Protein AF-A0A7S2LEZ1-F1 (afdb_monomer_lite)

Structure (mmCIF, N/CA/C/O backbone):
data_AF-A0A7S2LEZ1-F1
#
_entry.id   AF-A0A7S2LEZ1-F1
#
loop_
_atom_site.group_PDB
_atom_site.id
_atom_site.type_symbol
_atom_site.label_atom_id
_atom_site.label_alt_id
_atom_site.label_comp_id
_atom_site.label_asym_id
_atom_site.label_entity_id
_atom_site.label_seq_id
_atom_site.pdbx_PDB_ins_code
_atom_site.Cartn_x
_atom_site.Cartn_y
_atom_site.Cartn_z
_atom_site.occupancy
_atom_site.B_iso_or_equiv
_atom_site.auth_seq_id
_atom_site.auth_comp_id
_atom_site.auth_asym_id
_atom_site.auth_atom_id
_atom_site.pdbx_PDB_model_num
ATOM 1 N N . MET A 1 1 ? 33.682 -4.479 25.277 1.00 32.66 1 MET A N 1
ATOM 2 C CA . MET A 1 1 ? 32.898 -4.168 26.489 1.00 32.66 1 MET A CA 1
ATOM 3 C C . MET A 1 1 ? 32.679 -2.667 26.536 1.00 32.66 1 MET A C 1
ATOM 5 O O . MET A 1 1 ? 33.519 -1.946 27.044 1.00 32.66 1 MET A O 1
ATOM 9 N N . MET A 1 2 ? 31.584 -2.205 25.938 1.00 18.80 2 MET A N 1
ATOM 10 C CA . MET A 1 2 ? 30.964 -0.922 26.245 1.00 18.80 2 MET A CA 1
ATOM 11 C C . MET A 1 2 ? 29.481 -1.100 25.925 1.00 18.80 2 MET A C 1
ATOM 13 O O . MET A 1 2 ? 29.110 -1.643 24.889 1.00 18.80 2 MET A O 1
ATOM 17 N N . MET A 1 3 ? 28.686 -0.825 26.941 1.00 19.42 3 MET A N 1
ATOM 18 C CA . MET A 1 3 ? 27.282 -1.150 27.110 1.00 19.42 3 MET A CA 1
ATOM 19 C C . MET A 1 3 ? 26.488 0.154 26.892 1.00 19.42 3 MET A C 1
ATOM 21 O O . MET A 1 3 ? 27.066 1.221 27.094 1.00 19.42 3 MET A O 1
ATOM 25 N N . ILE A 1 4 ? 25.165 0.042 26.664 1.00 20.77 4 ILE A N 1
ATOM 26 C CA . ILE A 1 4 ? 24.128 1.091 26.874 1.00 20.77 4 ILE A CA 1
ATOM 27 C C . ILE A 1 4 ? 23.936 1.980 25.605 1.00 20.77 4 ILE A C 1
ATOM 29 O O . ILE A 1 4 ? 24.906 2.523 25.103 1.00 20.77 4 ILE A O 1
ATOM 33 N N . ARG A 1 5 ? 22.754 2.171 24.981 1.00 19.92 5 ARG A N 1
ATOM 34 C CA . ARG A 1 5 ? 21.335 2.120 25.408 1.00 19.92 5 ARG A CA 1
ATOM 35 C C . ARG A 1 5 ? 20.423 1.521 24.331 1.00 19.92 5 ARG A C 1
ATOM 37 O O . ARG A 1 5 ? 20.534 1.856 23.162 1.00 19.92 5 ARG A O 1
ATOM 44 N N . SER A 1 6 ? 19.457 0.724 24.781 1.00 26.89 6 SER A N 1
ATOM 45 C CA . SER A 1 6 ? 18.195 0.471 24.080 1.00 26.89 6 SER A CA 1
ATOM 46 C C . SER A 1 6 ? 17.416 1.786 23.920 1.00 26.89 6 SER A C 1
ATOM 48 O O . SER A 1 6 ? 17.209 2.464 24.931 1.00 26.89 6 SER A O 1
ATOM 50 N N . PRO A 1 7 ? 16.904 2.124 22.725 1.00 24.03 7 PRO A N 1
ATOM 51 C CA . PRO A 1 7 ? 15.655 2.842 22.619 1.00 24.03 7 PRO A CA 1
ATOM 52 C C . PRO A 1 7 ? 14.550 1.791 22.667 1.00 24.03 7 PRO A C 1
ATOM 54 O O . PRO A 1 7 ? 14.263 1.072 21.714 1.00 24.03 7 PRO A O 1
ATOM 57 N N . SER A 1 8 ? 13.963 1.645 23.847 1.00 22.12 8 SER A N 1
ATOM 58 C CA . SER A 1 8 ? 12.649 1.039 23.965 1.00 22.12 8 SER A CA 1
ATOM 59 C C . SER A 1 8 ? 11.689 1.948 23.202 1.00 22.12 8 SER A C 1
ATOM 61 O O . SER A 1 8 ? 11.458 3.072 23.647 1.00 22.12 8 SER A O 1
ATOM 63 N N . ILE A 1 9 ? 11.129 1.497 22.079 1.00 23.98 9 ILE A N 1
ATOM 64 C CA . ILE A 1 9 ? 9.949 2.156 21.516 1.00 23.98 9 ILE A CA 1
ATOM 65 C C . ILE A 1 9 ? 8.809 1.861 22.491 1.00 23.98 9 ILE A C 1
ATOM 67 O O . ILE A 1 9 ? 8.187 0.802 22.478 1.00 23.98 9 ILE A O 1
ATOM 71 N N . ARG A 1 10 ? 8.613 2.783 23.433 1.00 20.88 10 ARG A N 1
ATOM 72 C CA . ARG A 1 10 ? 7.399 2.874 24.232 1.00 20.88 10 ARG A CA 1
ATOM 73 C C . ARG A 1 10 ? 6.418 3.741 23.456 1.00 20.88 10 ARG A C 1
ATOM 75 O O . ARG A 1 10 ? 6.633 4.945 23.353 1.00 20.88 10 ARG A O 1
ATOM 82 N N . LEU A 1 11 ? 5.298 3.169 23.026 1.00 24.70 11 LEU A N 1
ATOM 83 C CA . LEU A 1 11 ? 4.093 3.961 22.807 1.00 24.70 11 LEU A CA 1
ATOM 84 C C . LEU A 1 11 ? 3.544 4.342 24.199 1.00 24.70 11 LEU A C 1
ATOM 86 O O . LEU A 1 11 ? 2.786 3.592 24.811 1.00 24.70 11 LEU A O 1
ATOM 90 N N . VAL A 1 12 ? 3.999 5.466 24.764 1.00 20.12 12 VAL A N 1
ATOM 91 C CA . VAL A 1 12 ? 3.338 6.090 25.924 1.00 20.12 12 VAL A CA 1
ATOM 92 C C . VAL A 1 12 ? 2.392 7.156 25.393 1.00 20.12 12 VAL A C 1
ATOM 94 O O . VAL A 1 12 ? 2.825 8.255 25.068 1.00 20.12 12 VAL A O 1
ATOM 97 N N . LEU A 1 13 ? 1.097 6.857 25.350 1.00 23.17 13 LEU A N 1
ATOM 98 C CA . LEU A 1 13 ? 0.064 7.882 25.226 1.00 23.17 13 LEU A CA 1
ATOM 99 C C . LEU A 1 13 ? -0.543 8.099 26.612 1.00 23.17 13 LEU A C 1
ATOM 101 O O . LEU A 1 13 ? -1.389 7.336 27.081 1.00 23.17 13 LEU A O 1
ATOM 105 N N . SER A 1 14 ? -0.046 9.119 27.313 1.00 20.17 14 SER A N 1
ATOM 106 C CA . SER A 1 14 ? -0.654 9.588 28.553 1.00 20.17 14 SER A CA 1
ATOM 107 C C . SER A 1 14 ? -1.974 10.286 28.235 1.00 20.17 14 SER A C 1
ATOM 109 O O . SER A 1 14 ? -1.984 11.297 27.543 1.00 20.17 14 SER A O 1
ATOM 111 N N . SER A 1 15 ? -3.063 9.729 28.769 1.00 25.88 15 SER A N 1
ATOM 112 C CA . SER A 1 15 ? -4.308 10.398 29.167 1.00 25.88 15 SER A CA 1
ATOM 113 C C . SER A 1 15 ? -4.379 11.903 28.862 1.00 25.88 15 SER A C 1
ATOM 115 O O . SER A 1 15 ? -3.890 12.699 29.660 1.00 25.88 15 SER A O 1
ATOM 117 N N . LEU A 1 16 ? -5.090 12.276 27.797 1.00 20.77 16 LEU A N 1
ATOM 118 C CA . LEU A 1 16 ? -5.947 13.464 27.737 1.00 20.77 16 LEU A CA 1
ATOM 119 C C . LEU A 1 16 ? -6.963 13.281 26.598 1.00 20.77 16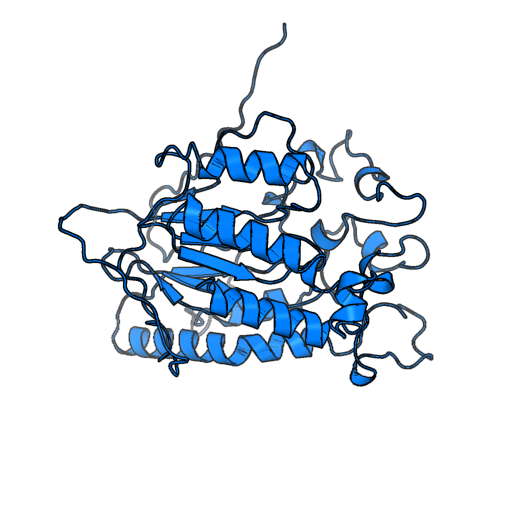 LEU A C 1
ATOM 121 O O . LEU A 1 16 ? -6.672 12.699 25.558 1.00 20.77 16 LEU A O 1
ATOM 125 N N . MET A 1 17 ? -8.204 13.670 26.873 1.00 24.09 17 MET A N 1
ATOM 126 C CA . MET A 1 17 ? -9.397 13.371 26.084 1.00 24.09 17 MET A CA 1
ATOM 127 C C . MET A 1 17 ? -9.400 14.109 24.735 1.00 24.09 17 MET A C 1
ATOM 129 O O . MET A 1 17 ? -9.837 15.250 24.691 1.00 24.09 17 MET A O 1
ATOM 133 N N . MET A 1 18 ? -8.991 13.454 23.646 1.00 21.12 18 MET A N 1
ATOM 134 C CA . MET A 1 18 ? -9.322 13.816 22.255 1.00 21.12 18 MET A CA 1
ATOM 135 C C . MET A 1 18 ? -9.329 12.548 21.371 1.00 21.12 18 MET A C 1
ATOM 137 O O . MET A 1 18 ? -8.693 11.557 21.745 1.00 21.12 18 MET A O 1
ATOM 141 N N . PRO A 1 19 ? -10.096 12.507 20.260 1.00 26.77 19 PRO A N 1
ATOM 142 C CA . PRO A 1 19 ? -10.106 11.361 19.350 1.00 26.77 19 PRO A CA 1
ATOM 143 C C . PRO A 1 19 ? -8.705 11.116 18.774 1.00 26.77 19 PRO A C 1
ATOM 145 O O . PRO A 1 19 ? -8.036 12.033 18.308 1.00 26.77 19 PRO A O 1
ATOM 148 N N . LEU A 1 20 ? -8.260 9.863 18.872 1.00 27.30 20 LEU A N 1
ATOM 149 C CA . LEU A 1 20 ? -6.917 9.423 18.521 1.00 27.30 20 LEU A CA 1
ATOM 150 C C . LEU A 1 20 ? -6.829 9.227 17.000 1.00 27.30 20 LEU A C 1
ATOM 152 O O . LEU A 1 20 ? -7.364 8.252 16.477 1.00 27.30 20 LEU A O 1
ATOM 156 N N . HIS A 1 21 ? -6.172 10.157 16.312 1.00 31.33 21 HIS A N 1
ATOM 157 C CA . HIS A 1 21 ? -5.652 9.947 14.964 1.00 31.33 21 HIS A CA 1
ATOM 158 C C . HIS A 1 21 ? -4.303 9.244 15.069 1.00 31.33 21 HIS A C 1
ATOM 160 O O . HIS A 1 21 ? -3.424 9.725 15.782 1.00 31.33 21 HIS A O 1
ATOM 166 N N . ILE A 1 22 ? -4.129 8.121 14.373 1.00 30.73 22 ILE A N 1
ATOM 167 C CA . ILE A 1 22 ? -2.816 7.496 14.219 1.00 30.73 22 ILE A CA 1
ATOM 168 C C . ILE A 1 22 ? -2.558 7.350 12.723 1.00 30.73 22 ILE A C 1
ATOM 170 O O . ILE A 1 22 ? -3.112 6.464 12.077 1.00 30.73 22 ILE A O 1
ATOM 174 N N . HIS A 1 23 ? -1.692 8.209 12.186 1.00 34.41 23 HIS A N 1
ATOM 175 C CA . HIS A 1 23 ? -1.057 7.945 10.903 1.00 34.41 23 HIS A CA 1
ATOM 176 C C . HIS A 1 23 ? 0.033 6.912 11.131 1.00 34.41 23 HIS A C 1
ATOM 178 O O . HIS A 1 23 ? 1.037 7.160 11.795 1.00 34.41 23 HIS A O 1
ATOM 184 N N . VAL A 1 24 ? -0.206 5.722 10.609 1.00 34.19 24 VAL A N 1
ATOM 185 C CA . VAL A 1 24 ? 0.717 4.611 10.719 1.00 34.19 24 VAL A CA 1
ATOM 186 C C . VAL A 1 24 ? 1.477 4.523 9.402 1.00 34.19 24 VAL A C 1
ATOM 188 O O . VAL A 1 24 ? 1.105 3.783 8.499 1.00 34.19 24 VAL A O 1
ATOM 191 N N . VAL A 1 25 ? 2.526 5.333 9.278 1.00 31.75 25 VAL A N 1
ATOM 192 C CA . VAL A 1 25 ? 3.501 5.186 8.193 1.00 31.75 25 VAL A CA 1
ATOM 193 C C . VAL A 1 25 ? 4.611 4.283 8.719 1.00 31.75 25 VAL A C 1
ATOM 195 O O . VAL A 1 25 ? 5.174 4.570 9.774 1.00 31.75 25 VAL A O 1
ATOM 198 N N . PHE A 1 26 ? 4.913 3.192 8.018 1.00 35.88 26 PHE A N 1
ATOM 199 C CA . PHE A 1 26 ? 6.001 2.279 8.368 1.00 35.88 26 PHE A CA 1
ATOM 200 C C . PHE A 1 26 ? 6.897 2.021 7.162 1.00 35.88 26 PHE A C 1
ATOM 202 O O . PHE A 1 26 ? 6.409 1.644 6.100 1.00 35.88 26 PHE A O 1
ATOM 209 N N . GLN A 1 27 ? 8.213 2.128 7.365 1.00 32.31 27 GLN A N 1
ATOM 210 C CA . GLN A 1 27 ? 9.199 1.478 6.508 1.00 32.31 27 GLN A CA 1
ATOM 211 C C . GLN A 1 27 ? 10.513 1.176 7.229 1.00 32.31 27 GLN A C 1
ATOM 213 O O . GLN A 1 27 ? 10.915 1.872 8.153 1.00 32.31 27 GLN A O 1
ATOM 218 N N . VAL A 1 28 ? 11.207 0.176 6.678 1.00 32.34 28 VAL A N 1
ATOM 219 C CA . VAL A 1 28 ? 12.639 -0.156 6.751 1.00 32.34 28 VAL A CA 1
ATOM 220 C C . VAL A 1 28 ? 13.022 -1.314 7.684 1.00 32.34 28 VAL A C 1
ATOM 222 O O . VAL A 1 28 ? 13.513 -1.129 8.794 1.00 32.34 28 VAL A O 1
ATOM 225 N N . MET A 1 29 ? 13.022 -2.517 7.098 1.00 27.16 29 MET A N 1
ATOM 226 C CA . MET A 1 29 ? 14.015 -3.577 7.344 1.00 27.16 29 MET A CA 1
ATOM 227 C C . MET A 1 29 ? 14.837 -3.837 6.069 1.00 27.16 29 MET A C 1
ATOM 229 O O . MET A 1 29 ? 15.036 -4.970 5.666 1.00 27.16 29 MET A O 1
ATOM 233 N N . SER A 1 30 ? 15.368 -2.801 5.405 1.00 30.39 30 SER A N 1
ATOM 234 C CA . SER A 1 30 ? 16.107 -3.022 4.141 1.00 30.39 30 SER A CA 1
ATOM 235 C C . SER A 1 30 ? 17.471 -3.713 4.292 1.00 30.39 30 SER A C 1
ATOM 237 O O . SER A 1 30 ? 18.201 -3.794 3.314 1.00 30.39 30 SER A O 1
ATOM 239 N N . GLN A 1 31 ? 17.846 -4.120 5.503 1.00 33.09 31 GLN A N 1
ATOM 240 C CA . GLN A 1 31 ? 18.866 -5.119 5.816 1.00 33.09 31 GLN A CA 1
ATOM 241 C C . GLN A 1 31 ? 18.513 -5.616 7.217 1.00 33.09 31 GLN A C 1
ATOM 243 O O . GLN A 1 31 ? 18.685 -4.873 8.190 1.00 33.09 31 GLN A O 1
ATOM 248 N N . ILE A 1 32 ? 17.984 -6.834 7.342 1.00 33.34 32 ILE A N 1
ATOM 249 C CA . ILE A 1 32 ? 17.801 -7.464 8.651 1.00 33.34 32 ILE A CA 1
ATOM 250 C C . ILE A 1 32 ? 19.198 -7.755 9.210 1.00 33.34 32 ILE A C 1
ATOM 252 O O . ILE A 1 32 ? 19.757 -8.836 9.057 1.00 33.34 32 ILE A O 1
ATOM 256 N N . ASN A 1 33 ? 19.786 -6.781 9.901 1.00 32.75 33 ASN A N 1
ATOM 257 C CA . ASN A 1 33 ? 20.869 -7.048 10.836 1.00 32.75 33 ASN A CA 1
ATOM 258 C C . ASN A 1 33 ? 20.250 -7.743 12.049 1.00 32.75 33 ASN A C 1
ATOM 260 O O . ASN A 1 33 ? 19.910 -7.052 13.000 1.00 32.75 33 ASN A O 1
ATOM 264 N N . ASN A 1 34 ? 20.040 -9.065 11.972 1.00 34.56 34 ASN A N 1
ATOM 265 C CA . ASN A 1 34 ? 19.889 -10.101 13.021 1.00 34.56 34 ASN A CA 1
ATOM 266 C C . ASN A 1 34 ? 19.379 -9.737 14.447 1.00 34.56 34 ASN A C 1
ATOM 268 O O . ASN A 1 34 ? 19.630 -10.474 15.397 1.00 34.56 34 ASN A O 1
ATOM 272 N N . THR A 1 35 ? 18.678 -8.620 14.651 1.00 34.44 35 THR A N 1
ATOM 273 C CA . THR A 1 35 ? 18.438 -8.037 15.987 1.00 34.44 35 THR A CA 1
ATOM 274 C C . THR A 1 35 ? 17.009 -7.549 16.215 1.00 34.44 35 THR A C 1
ATOM 276 O O . THR A 1 35 ? 16.648 -7.278 17.359 1.00 34.44 35 THR A O 1
ATOM 279 N N . ALA A 1 36 ? 16.157 -7.500 15.186 1.00 43.62 36 ALA A N 1
ATOM 280 C CA . ALA A 1 36 ? 14.744 -7.176 15.361 1.00 43.62 36 ALA A CA 1
ATOM 281 C C . ALA A 1 36 ? 13.946 -8.412 15.796 1.00 43.62 36 ALA A C 1
ATOM 283 O O . ALA A 1 36 ? 13.750 -9.365 15.038 1.00 43.62 36 ALA A O 1
ATOM 284 N N . SER A 1 37 ? 13.510 -8.418 17.055 1.00 43.91 37 SER A N 1
ATOM 285 C CA . SER A 1 37 ? 12.866 -9.577 17.675 1.00 43.91 37 SER A CA 1
ATOM 286 C C . SER A 1 37 ? 11.344 -9.646 17.475 1.00 43.91 37 SER A C 1
ATOM 288 O O . SER A 1 37 ? 10.801 -10.737 17.643 1.00 43.91 37 SER A O 1
ATOM 290 N N . ALA A 1 38 ? 10.665 -8.563 17.067 1.00 45.75 38 ALA A N 1
ATOM 291 C CA . ALA A 1 38 ? 9.196 -8.459 17.038 1.00 45.75 38 ALA A CA 1
ATOM 292 C C . ALA A 1 38 ? 8.657 -7.568 15.898 1.00 45.75 38 ALA A C 1
ATOM 294 O O . ALA A 1 38 ? 9.367 -6.675 15.434 1.00 45.75 38 ALA A O 1
ATOM 295 N N . PHE A 1 39 ? 7.393 -7.775 15.501 1.00 36.84 39 PHE A N 1
ATOM 296 C CA . PHE A 1 39 ? 6.639 -6.827 14.668 1.00 36.84 39 PHE A CA 1
ATOM 297 C C . PHE A 1 39 ? 6.196 -5.608 15.507 1.00 36.84 39 PHE A C 1
ATOM 299 O O . PHE A 1 39 ? 5.871 -5.779 16.687 1.00 36.84 39 PHE A O 1
ATOM 306 N N . PRO A 1 40 ? 6.148 -4.382 14.949 1.00 39.84 40 PRO A N 1
ATOM 307 C CA . PRO A 1 40 ? 5.537 -3.239 15.630 1.00 39.84 40 PRO A CA 1
ATOM 308 C C . PRO A 1 40 ? 4.022 -3.459 15.814 1.00 39.84 40 PRO A C 1
ATOM 310 O O . PRO A 1 40 ? 3.352 -3.986 14.926 1.00 39.84 40 PRO A O 1
ATOM 313 N N . VAL A 1 41 ? 3.484 -3.074 16.981 1.00 36.22 41 VAL A N 1
ATOM 314 C CA . VAL A 1 41 ? 2.101 -3.385 17.405 1.00 36.22 41 VAL A CA 1
ATOM 315 C C . VAL A 1 41 ? 1.339 -2.120 17.795 1.00 36.22 41 VAL A C 1
ATOM 317 O O . VAL A 1 41 ? 1.804 -1.352 18.640 1.00 36.22 41 VAL A O 1
ATOM 320 N N . VAL A 1 42 ? 0.127 -1.944 17.261 1.00 41.47 42 VAL A N 1
ATOM 321 C CA . VAL A 1 42 ? -0.869 -0.980 17.755 1.00 41.47 42 VAL A CA 1
ATOM 322 C C . VAL A 1 42 ? -1.905 -1.731 18.601 1.00 41.47 42 VAL A C 1
ATOM 324 O O . VAL A 1 42 ? -2.571 -2.656 18.130 1.00 41.47 42 VAL A O 1
ATOM 327 N N . HIS A 1 43 ? -2.036 -1.359 19.878 1.00 35.28 43 HIS A N 1
ATOM 328 C CA . HIS A 1 43 ? -2.925 -2.037 20.829 1.00 35.28 43 HIS A CA 1
ATOM 329 C C . HIS A 1 43 ? -4.344 -1.444 20.836 1.00 35.28 43 HIS A C 1
ATOM 331 O O . HIS A 1 43 ? -4.518 -0.270 21.165 1.00 35.28 43 HIS A O 1
ATOM 337 N N . ILE A 1 44 ? -5.367 -2.278 20.606 1.00 35.25 44 ILE A N 1
ATOM 338 C CA . ILE A 1 44 ? -6.777 -1.966 20.901 1.00 35.25 44 ILE A CA 1
ATOM 339 C C . ILE A 1 44 ? -7.174 -2.746 22.167 1.00 35.25 44 ILE A C 1
ATOM 341 O O . ILE A 1 44 ? -6.923 -3.941 22.295 1.00 35.25 44 ILE A O 1
ATOM 345 N N . ALA A 1 45 ? -7.730 -2.067 23.174 1.00 31.50 45 ALA A N 1
ATOM 346 C CA . ALA A 1 45 ? -7.996 -2.676 24.482 1.00 31.50 45 ALA A CA 1
ATOM 347 C C . ALA A 1 45 ? -9.205 -3.644 24.465 1.00 31.50 45 ALA A C 1
ATOM 349 O O . ALA A 1 45 ? -10.277 -3.271 23.984 1.00 31.50 45 ALA A O 1
ATOM 350 N N . ARG A 1 46 ? -9.065 -4.835 25.081 1.00 33.97 46 ARG A N 1
ATOM 351 C CA . ARG A 1 46 ? -10.088 -5.908 25.150 1.00 33.97 46 ARG A CA 1
ATOM 352 C C . ARG A 1 46 ? -10.392 -6.441 26.566 1.00 33.97 46 ARG A C 1
ATOM 354 O O . ARG A 1 46 ? -9.566 -6.356 27.473 1.00 33.97 46 ARG A O 1
ATOM 361 N N . LYS A 1 47 ? -11.581 -7.051 26.721 1.00 26.34 47 LYS A N 1
ATOM 362 C CA . LYS A 1 47 ? -11.980 -8.045 27.751 1.00 26.34 47 LYS A CA 1
ATOM 363 C C . LYS A 1 47 ? -12.752 -9.180 27.047 1.00 26.34 47 LYS A C 1
ATOM 365 O O . LYS A 1 47 ? -13.502 -8.892 26.124 1.00 26.34 47 LYS A O 1
ATOM 370 N N . SER A 1 48 ? -12.544 -10.439 27.457 1.00 27.25 48 SER A N 1
ATOM 371 C CA . SER A 1 48 ? -12.844 -11.646 26.656 1.00 27.25 48 SER A CA 1
ATOM 372 C C . SER A 1 48 ? -14.211 -12.314 26.893 1.00 27.25 48 SER A C 1
ATOM 374 O O . SER A 1 48 ? -14.737 -12.259 28.004 1.00 27.25 48 SER A O 1
ATOM 376 N N . LEU A 1 49 ? -14.705 -13.029 25.864 1.00 25.59 49 LEU A N 1
ATOM 377 C CA . LEU A 1 49 ? -15.679 -14.140 25.897 1.00 25.59 49 LEU A CA 1
ATOM 378 C C . LEU A 1 49 ? -15.386 -15.137 24.737 1.00 25.59 49 LEU A C 1
ATOM 380 O O . LEU A 1 49 ? -14.686 -14.793 23.792 1.00 25.59 49 LEU A O 1
ATOM 384 N N . SER A 1 50 ? -15.866 -16.388 24.833 1.00 25.47 50 SER A N 1
ATOM 385 C CA . SER A 1 50 ? -15.425 -17.580 24.063 1.00 25.47 50 SER A CA 1
ATOM 386 C C . SER A 1 50 ? -16.568 -18.295 23.311 1.00 25.47 50 SER A C 1
ATOM 388 O O . SER A 1 50 ? -17.611 -18.500 23.926 1.00 25.47 50 SER A O 1
ATOM 390 N N . MET A 1 51 ? -16.351 -18.760 22.057 1.00 25.78 51 MET A N 1
ATOM 391 C CA . MET A 1 51 ? -16.437 -20.186 21.619 1.00 25.78 51 MET A CA 1
ATOM 392 C C . MET A 1 51 ? -16.491 -20.450 20.080 1.00 25.78 51 MET A C 1
ATOM 394 O O . MET A 1 51 ? -17.361 -19.950 19.387 1.00 25.78 51 MET A O 1
ATOM 398 N N . ARG A 1 52 ? -15.642 -21.414 19.655 1.00 27.52 52 ARG A N 1
ATOM 399 C CA . ARG A 1 52 ? -15.792 -22.615 18.766 1.00 27.52 52 ARG A CA 1
ATOM 400 C C . ARG A 1 52 ? -16.091 -22.576 17.234 1.00 27.52 52 ARG A C 1
ATOM 402 O O . ARG A 1 52 ? -17.049 -22.003 16.746 1.00 27.52 52 ARG A O 1
ATOM 409 N N . ARG A 1 53 ? -15.259 -23.401 16.556 1.00 32.00 53 ARG A N 1
ATOM 410 C CA . ARG A 1 53 ? -15.049 -23.794 15.133 1.00 32.00 53 ARG A CA 1
ATOM 411 C C . ARG A 1 53 ? -16.227 -24.417 14.361 1.00 32.00 53 ARG A C 1
ATOM 413 O O . ARG A 1 53 ? -16.982 -25.182 14.953 1.00 32.00 53 ARG A O 1
ATOM 420 N N . LEU A 1 54 ? -16.154 -24.347 13.017 1.00 26.95 54 LEU A N 1
ATOM 421 C CA . LEU A 1 54 ? -16.518 -25.437 12.079 1.00 26.95 54 LEU A CA 1
ATOM 422 C C . LEU A 1 54 ? -15.782 -25.348 10.712 1.00 26.95 54 LEU A C 1
ATOM 424 O O . LEU A 1 54 ? -15.087 -24.379 10.442 1.00 26.95 54 LEU A O 1
ATOM 428 N N . ARG A 1 55 ? -15.833 -26.452 9.944 1.00 31.22 55 ARG A N 1
ATOM 429 C CA . ARG A 1 55 ? -14.860 -26.968 8.945 1.00 31.22 55 ARG A CA 1
ATOM 430 C C . ARG A 1 55 ? -15.152 -26.620 7.465 1.00 31.22 55 ARG A C 1
ATOM 432 O O . ARG A 1 55 ? -16.293 -26.367 7.106 1.00 31.22 55 ARG A O 1
ATOM 439 N N . ARG A 1 56 ? -14.097 -26.735 6.633 1.00 32.56 56 ARG A N 1
ATOM 440 C CA . ARG A 1 56 ? -13.984 -26.514 5.167 1.00 32.56 56 ARG A CA 1
ATOM 441 C C . ARG A 1 56 ? -14.562 -27.636 4.269 1.00 32.56 56 ARG A C 1
ATOM 443 O O . ARG A 1 56 ? -14.515 -28.804 4.651 1.00 32.56 56 ARG A O 1
ATOM 450 N N . GLY A 1 57 ? -14.941 -27.268 3.034 1.00 31.30 57 GLY A N 1
ATOM 451 C CA . GLY A 1 57 ? -15.139 -28.115 1.837 1.00 31.30 57 GLY A CA 1
ATOM 452 C C . GLY A 1 57 ? -15.239 -27.250 0.556 1.00 31.30 57 GLY A C 1
ATOM 453 O O . GLY A 1 57 ? -15.804 -26.168 0.626 1.00 31.30 57 GLY A O 1
ATOM 454 N N . ALA A 1 58 ? -14.628 -27.685 -0.557 1.00 32.72 58 ALA A N 1
ATOM 455 C CA . ALA A 1 58 ? -14.205 -26.883 -1.726 1.00 32.72 58 ALA A CA 1
ATOM 456 C C . ALA A 1 58 ? -15.302 -26.431 -2.728 1.00 32.72 58 ALA A C 1
ATOM 458 O O . ALA A 1 58 ? -16.381 -27.016 -2.797 1.00 32.72 58 ALA A O 1
ATOM 459 N N . LEU A 1 59 ? -14.967 -25.387 -3.505 1.00 31.11 59 LEU A N 1
ATOM 460 C CA . LEU A 1 59 ? -15.839 -24.470 -4.260 1.00 31.11 59 LEU A CA 1
ATOM 461 C C . LEU A 1 59 ? -15.942 -24.779 -5.776 1.00 31.11 59 LEU A C 1
ATOM 463 O O . LEU A 1 59 ? -14.929 -25.117 -6.388 1.00 31.11 59 LEU A O 1
ATOM 467 N N . PRO A 1 60 ? -17.107 -24.564 -6.422 1.00 29.08 60 PRO A N 1
ATOM 468 C CA . PRO A 1 60 ? -17.177 -24.127 -7.819 1.00 29.08 60 PRO A CA 1
ATOM 469 C C . PRO A 1 60 ? -16.919 -22.609 -7.901 1.00 29.08 60 PRO A C 1
ATOM 471 O O . PRO A 1 60 ? -16.942 -21.934 -6.879 1.00 29.08 60 PRO A O 1
ATOM 474 N N . ILE A 1 61 ? -16.681 -22.045 -9.088 1.00 45.28 61 ILE A N 1
ATOM 475 C CA . ILE A 1 61 ? -16.535 -20.587 -9.255 1.00 45.28 61 ILE A CA 1
ATOM 476 C C . ILE A 1 61 ? -17.849 -19.921 -8.817 1.00 45.28 61 ILE A C 1
ATOM 478 O O . ILE A 1 61 ? -18.872 -20.011 -9.497 1.00 45.28 61 ILE A O 1
ATOM 482 N N . VAL A 1 62 ? -17.822 -19.328 -7.624 1.00 33.84 62 VAL A N 1
ATOM 483 C CA . VAL A 1 62 ? -18.927 -18.615 -6.986 1.00 33.84 62 VAL A CA 1
ATOM 484 C C . VAL A 1 62 ? -18.661 -17.132 -7.187 1.00 33.84 62 VAL A C 1
ATOM 486 O O . VAL A 1 62 ? -17.559 -16.661 -6.927 1.00 33.84 62 VAL A O 1
ATOM 489 N N . TYR A 1 63 ? -19.676 -16.392 -7.625 1.00 32.59 63 TYR A N 1
ATOM 490 C CA . TYR A 1 63 ? -19.723 -14.947 -7.434 1.00 32.59 63 TYR A CA 1
ATOM 491 C C . TYR A 1 63 ? -19.612 -14.679 -5.926 1.00 32.59 63 TYR A C 1
ATOM 493 O O . TYR A 1 63 ? -20.575 -14.893 -5.185 1.00 32.59 63 TYR A O 1
ATOM 501 N N . VAL A 1 64 ? -18.409 -14.342 -5.456 1.00 38.28 64 VAL A N 1
ATOM 502 C CA . VAL A 1 64 ? -18.142 -14.096 -4.039 1.00 38.28 64 VAL A CA 1
ATOM 503 C C . VAL A 1 64 ? -18.839 -12.786 -3.698 1.00 38.28 64 VAL A C 1
ATOM 505 O O . VAL A 1 64 ? -18.450 -11.727 -4.182 1.00 38.28 64 VAL A O 1
ATOM 508 N N . ALA A 1 65 ? -19.926 -12.866 -2.926 1.00 33.88 65 ALA A N 1
ATOM 509 C CA . ALA A 1 65 ? -20.528 -11.681 -2.326 1.00 33.88 65 ALA A CA 1
ATOM 510 C C . ALA A 1 65 ? -19.418 -10.896 -1.609 1.00 33.88 65 ALA A C 1
ATOM 512 O O . ALA A 1 65 ? -18.576 -11.551 -0.986 1.00 33.88 65 ALA A O 1
ATOM 513 N N . PRO A 1 66 ? -19.389 -9.553 -1.696 1.00 47.53 66 PRO A N 1
ATOM 514 C CA . PRO A 1 66 ? -18.335 -8.772 -1.069 1.00 47.53 66 PRO A CA 1
ATOM 515 C C . PRO A 1 66 ? -18.206 -9.210 0.386 1.00 47.53 66 PRO A C 1
ATOM 517 O O . PRO A 1 66 ? -19.194 -9.276 1.126 1.00 47.53 66 PRO A O 1
ATOM 520 N N . GLU A 1 67 ? -16.990 -9.614 0.744 1.00 60.84 67 GLU A N 1
ATOM 521 C CA . GLU A 1 67 ? -16.644 -9.988 2.104 1.00 60.84 67 GLU A CA 1
ATOM 522 C C . GLU A 1 67 ? -17.091 -8.855 3.036 1.00 60.84 67 GLU A C 1
ATOM 524 O O . GLU A 1 67 ? -17.024 -7.683 2.658 1.00 60.84 67 GLU A O 1
ATOM 529 N N . SER A 1 68 ? -17.617 -9.195 4.217 1.00 75.81 68 SER A N 1
ATOM 530 C CA . SER A 1 68 ? -18.160 -8.206 5.156 1.00 75.81 68 SER A CA 1
ATOM 531 C C . SER A 1 68 ? -17.219 -7.005 5.289 1.00 75.81 68 SER A C 1
ATOM 533 O O . SER A 1 68 ? -16.035 -7.167 5.582 1.00 75.81 68 SER A O 1
ATOM 535 N N . MET A 1 69 ? -17.759 -5.795 5.114 1.00 87.31 69 MET A N 1
ATOM 536 C CA . MET A 1 69 ? -17.015 -4.547 5.321 1.00 87.31 69 MET A CA 1
ATOM 537 C C . MET A 1 69 ? -16.515 -4.420 6.771 1.00 87.31 69 MET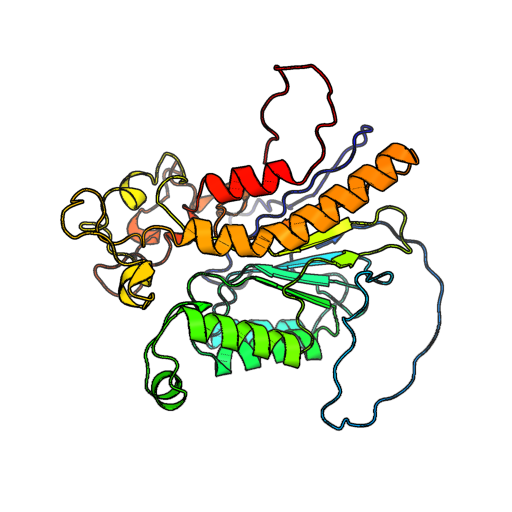 A C 1
ATOM 539 O O . MET A 1 69 ? -15.553 -3.702 7.043 1.00 87.31 69 MET A O 1
ATOM 543 N N . GLU A 1 70 ? -17.145 -5.139 7.703 1.00 93.88 70 GLU A N 1
ATOM 544 C CA . GLU A 1 70 ? -16.754 -5.201 9.106 1.00 93.88 70 GLU A CA 1
ATOM 545 C C . GLU A 1 70 ? -15.971 -6.474 9.443 1.00 93.88 70 GLU A C 1
ATOM 547 O O . GLU A 1 70 ? -16.381 -7.584 9.092 1.00 93.88 70 GLU A O 1
ATOM 552 N N . LEU A 1 71 ? -14.904 -6.303 10.226 1.00 94.50 71 LEU A N 1
ATOM 553 C CA . LEU A 1 71 ? -14.089 -7.362 10.822 1.00 94.50 71 LEU A CA 1
ATOM 554 C C . LEU A 1 71 ? -14.158 -7.246 12.358 1.00 94.50 71 LEU A C 1
ATOM 556 O O . LEU A 1 71 ? -13.234 -6.720 12.996 1.00 94.50 71 LEU A O 1
ATOM 560 N N . PRO A 1 72 ? -15.259 -7.704 12.987 1.00 91.88 72 PRO A N 1
ATOM 561 C CA . PRO A 1 72 ? -15.550 -7.455 14.405 1.00 91.88 72 PRO A CA 1
ATOM 562 C C . PRO A 1 72 ? -14.504 -8.041 15.357 1.00 91.88 72 PRO A C 1
ATOM 564 O O . PRO A 1 72 ? -14.229 -7.486 16.424 1.00 91.88 72 PRO A O 1
ATOM 567 N N . ASN A 1 73 ? -13.883 -9.149 14.949 1.00 90.75 73 ASN A N 1
ATOM 568 C CA . ASN A 1 73 ? -13.020 -9.950 15.806 1.00 90.75 73 ASN A CA 1
ATOM 569 C C . ASN A 1 73 ? -11.579 -9.440 15.916 1.00 90.75 73 ASN A C 1
ATOM 571 O O . ASN A 1 73 ? -10.863 -9.951 16.776 1.00 90.75 73 ASN A O 1
ATOM 575 N N . VAL A 1 74 ? -11.173 -8.440 15.128 1.00 92.94 74 VAL A N 1
ATOM 576 C CA . VAL A 1 74 ? -9.801 -7.905 15.144 1.00 92.94 74 VAL A CA 1
ATOM 577 C C . VAL A 1 74 ? -9.497 -7.199 16.476 1.00 92.94 74 VAL A C 1
ATOM 579 O O . VAL A 1 74 ? -10.239 -6.310 16.896 1.00 92.94 74 VAL A O 1
ATOM 582 N N . GLU A 1 75 ? -8.412 -7.585 17.155 1.00 90.81 75 GLU A N 1
ATOM 583 C CA . GLU A 1 75 ? -7.962 -7.046 18.452 1.00 90.81 75 GLU A CA 1
ATOM 584 C C . GLU A 1 75 ? -6.734 -6.151 18.340 1.00 90.81 75 GLU A C 1
ATOM 586 O O . GLU A 1 75 ? -6.591 -5.189 19.090 1.00 90.81 75 GLU A O 1
ATOM 591 N N . ARG A 1 76 ? -5.789 -6.510 17.474 1.00 90.88 76 ARG A N 1
ATOM 592 C CA . ARG A 1 76 ? -4.526 -5.792 17.321 1.00 90.88 76 ARG A CA 1
ATOM 593 C C . ARG A 1 76 ? -4.241 -5.609 15.851 1.00 90.88 76 ARG A C 1
ATOM 595 O O . ARG A 1 76 ? -4.608 -6.440 15.022 1.00 90.88 76 ARG A O 1
ATOM 602 N N . ILE A 1 77 ? -3.568 -4.509 15.560 1.00 91.56 77 ILE A N 1
ATOM 603 C CA . ILE A 1 77 ? -3.149 -4.175 14.210 1.00 91.56 77 ILE A CA 1
ATOM 604 C C . ILE A 1 77 ? -1.630 -4.114 14.241 1.00 91.56 77 ILE A C 1
ATOM 606 O O . ILE A 1 77 ? -1.031 -3.355 15.007 1.00 91.56 77 ILE A O 1
ATOM 610 N N . PHE A 1 78 ? -1.023 -4.973 13.443 1.00 92.25 78 PHE A N 1
ATOM 611 C CA . PHE A 1 78 ? 0.402 -5.025 13.185 1.00 92.25 78 PHE A CA 1
ATOM 612 C C . PHE A 1 78 ? 0.665 -4.446 11.809 1.00 92.25 78 PHE A C 1
ATOM 614 O O . PHE A 1 78 ? -0.242 -4.361 10.979 1.00 92.25 78 PHE A O 1
ATOM 621 N N . ALA A 1 79 ? 1.916 -4.100 11.544 1.00 89.81 79 ALA A N 1
ATOM 622 C CA . ALA A 1 79 ? 2.295 -3.705 10.207 1.00 89.81 79 ALA A CA 1
ATOM 623 C C . ALA A 1 79 ? 3.750 -4.025 9.885 1.00 89.81 79 ALA A C 1
ATOM 625 O O . ALA A 1 79 ? 4.602 -4.136 10.770 1.00 89.81 79 ALA A O 1
ATOM 626 N N . VAL A 1 80 ? 4.011 -4.138 8.592 1.00 88.50 80 VAL A N 1
ATOM 627 C CA . VAL A 1 80 ? 5.318 -4.340 7.982 1.00 88.50 80 VAL A CA 1
ATOM 628 C C . VAL A 1 80 ? 5.297 -3.752 6.568 1.00 88.50 80 VAL A C 1
ATOM 630 O O . VAL A 1 80 ? 4.237 -3.480 6.015 1.00 88.50 80 VAL A O 1
ATOM 633 N N . SER A 1 81 ? 6.463 -3.539 5.983 1.00 87.44 81 SER A N 1
ATOM 634 C CA . SER A 1 81 ? 6.672 -3.163 4.581 1.00 87.44 81 SER A CA 1
ATOM 635 C C . SER A 1 81 ? 8.080 -3.577 4.184 1.00 87.44 81 SER A C 1
ATOM 637 O O . SER A 1 81 ? 8.854 -4.000 5.054 1.00 87.44 81 SER A O 1
ATOM 639 N N . ASP A 1 82 ? 8.421 -3.451 2.902 1.00 86.25 82 ASP A N 1
ATOM 640 C CA . ASP A 1 82 ? 9.766 -3.754 2.402 1.00 86.25 82 ASP A CA 1
ATOM 641 C C . ASP A 1 82 ? 10.191 -5.176 2.757 1.00 86.25 82 ASP A C 1
ATOM 643 O O . ASP A 1 82 ? 11.303 -5.406 3.245 1.00 86.25 82 ASP A O 1
ATOM 647 N N . LEU A 1 83 ? 9.286 -6.134 2.558 1.00 88.81 83 LEU A N 1
ATOM 648 C CA . LEU A 1 83 ? 9.615 -7.530 2.805 1.00 88.81 83 LEU A CA 1
ATOM 649 C C . LEU A 1 83 ? 10.721 -7.992 1.850 1.00 88.81 83 LEU A C 1
ATOM 651 O O . LEU A 1 83 ? 11.559 -8.784 2.278 1.00 88.81 83 LEU A O 1
ATOM 655 N N . HIS A 1 84 ? 10.759 -7.472 0.612 1.00 90.56 84 HIS A N 1
ATOM 656 C CA . HIS A 1 84 ? 11.796 -7.757 -0.394 1.00 90.56 84 HIS A CA 1
ATOM 657 C C . HIS A 1 84 ? 12.186 -9.238 -0.408 1.00 90.56 84 HIS A C 1
ATOM 659 O O . HIS A 1 84 ? 13.351 -9.602 -0.237 1.00 90.56 84 HIS A O 1
ATOM 665 N N . THR A 1 85 ? 11.185 -10.106 -0.534 1.00 92.31 85 THR A N 1
ATOM 666 C CA . THR A 1 85 ? 11.335 -11.562 -0.419 1.00 92.31 85 THR A CA 1
ATOM 667 C C . THR A 1 85 ? 12.001 -12.211 -1.625 1.00 92.31 85 THR A C 1
ATOM 669 O O . THR A 1 85 ? 12.281 -13.402 -1.590 1.00 92.31 85 THR A O 1
ATOM 672 N N . ASP A 1 86 ? 12.319 -11.418 -2.650 1.00 87.31 86 ASP A N 1
ATOM 673 C CA . ASP A 1 86 ? 13.288 -11.784 -3.688 1.00 87.31 86 ASP A CA 1
ATOM 674 C C . ASP A 1 86 ? 14.657 -12.141 -3.081 1.00 87.31 86 ASP A C 1
ATOM 676 O O . ASP A 1 86 ? 15.402 -12.965 -3.617 1.00 87.31 86 ASP A O 1
ATOM 680 N N . ASP A 1 87 ? 14.998 -11.543 -1.933 1.00 88.25 87 ASP A N 1
ATOM 681 C CA . ASP A 1 87 ? 16.132 -11.983 -1.134 1.00 88.25 87 ASP A CA 1
ATOM 682 C C . ASP A 1 87 ? 15.751 -13.227 -0.316 1.00 88.25 87 ASP A C 1
ATOM 684 O O . ASP A 1 87 ? 14.932 -13.187 0.607 1.00 88.25 87 ASP A O 1
ATOM 688 N N . SER A 1 88 ? 16.409 -14.346 -0.624 1.00 89.81 88 SER A N 1
ATOM 689 C CA . SER A 1 88 ? 16.195 -15.627 0.060 1.00 89.81 88 SER A CA 1
ATOM 690 C C . SER A 1 88 ? 16.349 -15.568 1.589 1.00 89.81 88 SER A C 1
ATOM 692 O O . SER A 1 88 ? 15.704 -16.344 2.296 1.00 89.81 88 SER A O 1
ATOM 694 N N . MET A 1 89 ? 17.176 -14.663 2.129 1.00 88.88 89 MET A N 1
ATOM 695 C CA . MET A 1 89 ? 17.312 -14.480 3.576 1.00 88.88 89 MET A CA 1
ATOM 696 C C . MET A 1 89 ? 16.073 -13.811 4.170 1.00 88.88 89 MET A C 1
ATOM 698 O O . MET A 1 89 ? 15.641 -14.208 5.253 1.00 88.88 89 MET A O 1
ATOM 702 N N . ASN A 1 90 ? 15.482 -12.841 3.466 1.00 87.50 90 ASN A N 1
ATOM 703 C CA . ASN A 1 90 ? 14.245 -12.188 3.890 1.00 87.50 90 ASN A CA 1
ATOM 704 C C . ASN A 1 90 ? 13.064 -13.160 3.849 1.00 87.50 90 ASN A C 1
ATOM 706 O O . ASN A 1 90 ? 12.296 -13.228 4.809 1.00 87.50 90 ASN A O 1
ATOM 710 N N . PHE A 1 91 ? 12.948 -13.960 2.783 1.00 91.12 91 PHE A N 1
ATOM 711 C CA . PHE A 1 91 ? 11.892 -14.970 2.690 1.00 91.12 91 PHE A CA 1
ATOM 712 C C . PHE A 1 91 ? 12.012 -16.011 3.806 1.00 91.12 91 PHE A C 1
ATOM 714 O O . PHE A 1 91 ? 11.051 -16.261 4.531 1.00 91.12 91 PHE A O 1
ATOM 721 N N . LYS A 1 92 ? 13.221 -16.536 4.039 1.00 91.00 92 LYS A N 1
ATOM 722 C CA . LYS A 1 92 ? 13.468 -17.480 5.134 1.00 91.00 92 LYS A CA 1
ATOM 723 C C . LYS A 1 92 ? 13.153 -16.874 6.504 1.00 91.00 92 LYS A C 1
ATOM 725 O O . LYS A 1 92 ? 12.549 -17.534 7.346 1.00 91.00 92 LYS A O 1
ATOM 730 N N . TRP A 1 93 ? 13.546 -15.620 6.738 1.00 89.50 93 TRP A N 1
ATOM 731 C CA . TRP A 1 93 ? 13.197 -14.905 7.966 1.00 89.50 93 TRP A CA 1
ATOM 732 C C . TRP A 1 93 ? 11.678 -14.824 8.151 1.00 89.50 93 TRP A C 1
ATOM 734 O O . TRP A 1 93 ? 11.180 -15.062 9.253 1.00 89.50 93 TRP A O 1
ATOM 744 N N . LEU A 1 94 ? 10.938 -14.533 7.078 1.00 90.38 94 LEU A N 1
ATOM 745 C CA . LEU A 1 94 ? 9.485 -14.452 7.115 1.00 90.38 94 LEU A CA 1
ATOM 746 C C . LEU A 1 94 ? 8.853 -15.805 7.460 1.00 90.38 94 LEU A C 1
ATOM 748 O O . LEU A 1 94 ? 7.996 -15.869 8.344 1.00 90.38 94 LEU A O 1
ATOM 752 N N . GLU A 1 95 ? 9.304 -16.884 6.817 1.00 92.12 95 GLU A N 1
ATOM 753 C CA . GLU A 1 95 ? 8.851 -18.246 7.113 1.00 92.12 95 GLU A CA 1
ATOM 754 C C . GLU A 1 95 ? 9.103 -18.612 8.579 1.00 92.12 95 GLU A C 1
ATOM 756 O O . GLU A 1 95 ? 8.191 -19.063 9.272 1.00 92.12 95 GLU A O 1
ATOM 761 N N . GLU A 1 96 ? 10.314 -18.364 9.087 1.00 89.12 96 GLU A N 1
ATOM 762 C CA . GLU A 1 96 ? 10.676 -18.652 10.477 1.00 89.12 96 GLU A CA 1
ATOM 763 C C . GLU A 1 96 ? 9.794 -17.880 11.469 1.00 89.12 96 GLU A C 1
ATOM 765 O O . GLU A 1 96 ? 9.382 -18.444 12.491 1.00 89.12 96 GLU A O 1
ATOM 770 N N . LYS A 1 97 ? 9.476 -16.612 11.169 1.00 85.62 97 LYS A N 1
ATOM 771 C CA . LYS A 1 97 ? 8.587 -15.776 11.988 1.00 85.62 97 LYS A CA 1
ATOM 772 C C . LYS A 1 97 ? 7.145 -16.260 11.964 1.00 85.62 97 LYS A C 1
ATOM 774 O O . LYS A 1 97 ? 6.513 -16.277 13.017 1.00 85.62 97 LYS A O 1
ATOM 779 N N . CYS A 1 98 ? 6.642 -16.679 10.808 1.00 87.38 98 CYS A N 1
ATOM 780 C CA . CYS A 1 98 ? 5.274 -17.174 10.681 1.00 87.38 98 CYS A CA 1
ATOM 781 C C . CYS A 1 98 ? 5.107 -18.572 11.301 1.00 87.38 98 CYS A C 1
ATOM 783 O O . CYS A 1 98 ? 4.075 -18.857 11.901 1.00 87.38 98 CYS A O 1
ATOM 785 N N . GLN A 1 99 ? 6.127 -19.434 11.224 1.00 83.44 99 GLN A N 1
ATOM 786 C CA . GLN A 1 99 ? 6.095 -20.788 11.794 1.00 83.44 99 GLN A CA 1
ATOM 787 C C . GLN A 1 99 ? 6.267 -20.807 13.320 1.00 83.44 99 GLN A C 1
ATOM 789 O O . GLN A 1 99 ? 5.640 -21.619 13.999 1.00 83.44 99 GLN A O 1
ATOM 794 N N . ASN A 1 100 ? 7.106 -19.923 13.869 1.00 72.25 100 ASN A N 1
ATOM 795 C CA . ASN A 1 100 ? 7.417 -19.866 15.304 1.00 72.25 100 ASN A CA 1
ATOM 796 C C . ASN A 1 100 ? 6.759 -18.666 16.000 1.00 72.25 100 ASN A C 1
ATOM 798 O O . ASN A 1 100 ? 7.308 -18.137 16.970 1.00 72.25 100 ASN A O 1
ATOM 802 N N . ALA A 1 101 ? 5.615 -18.209 15.487 1.00 66.00 101 ALA A N 1
ATOM 803 C CA . ALA A 1 101 ? 4.945 -17.003 15.949 1.00 66.00 101 ALA A CA 1
ATOM 804 C C . ALA A 1 101 ? 4.546 -17.113 17.432 1.00 66.00 101 ALA A C 1
ATOM 806 O O . ALA A 1 101 ? 3.536 -17.724 17.792 1.00 66.00 101 ALA A O 1
ATOM 807 N N . ASP A 1 102 ? 5.320 -16.476 18.314 1.00 71.94 102 ASP A N 1
ATOM 808 C CA . ASP A 1 102 ? 4.828 -16.131 19.641 1.00 71.94 102 ASP A CA 1
ATOM 809 C C . ASP A 1 102 ? 3.782 -15.027 19.473 1.00 71.94 102 ASP A C 1
ATOM 811 O O . ASP A 1 102 ? 4.089 -13.890 19.110 1.00 71.94 102 ASP A O 1
ATOM 815 N N . THR A 1 103 ? 2.527 -15.369 19.759 1.00 70.06 103 THR A N 1
ATOM 816 C CA . THR A 1 103 ? 1.381 -14.453 19.671 1.00 70.06 103 THR A CA 1
ATOM 817 C C . THR A 1 103 ? 1.542 -13.181 20.511 1.00 70.06 103 THR A C 1
ATOM 819 O O . THR A 1 103 ? 0.795 -12.227 20.303 1.00 70.06 103 THR A O 1
ATOM 822 N N . SER A 1 104 ? 2.501 -13.113 21.443 1.00 71.62 104 SER A N 1
ATOM 823 C CA . SER A 1 104 ? 2.827 -11.881 22.170 1.00 71.62 104 SER A CA 1
ATOM 824 C C . SER A 1 104 ? 3.487 -10.810 21.285 1.00 71.62 104 SER A C 1
ATOM 826 O O . SER A 1 104 ? 3.262 -9.620 21.508 1.00 71.62 104 SER A O 1
ATOM 828 N N . CYS A 1 105 ? 4.248 -11.219 20.265 1.00 71.12 105 CYS A N 1
ATOM 829 C CA . CYS A 1 105 ? 5.073 -10.345 19.423 1.00 71.12 105 CYS A CA 1
ATOM 830 C C . CYS A 1 105 ? 4.849 -10.527 17.910 1.00 71.12 105 CYS A C 1
ATOM 832 O O . CYS A 1 105 ? 5.465 -9.817 17.110 1.00 71.12 105 CYS A O 1
ATOM 834 N N . CYS A 1 106 ? 3.969 -11.454 17.530 1.00 81.44 106 CYS A N 1
ATOM 835 C CA . CYS A 1 106 ? 3.552 -11.730 16.159 1.00 81.44 106 CYS A CA 1
ATOM 836 C C . CYS A 1 106 ? 2.015 -11.709 16.038 1.00 81.44 106 CYS A C 1
ATOM 838 O O . CYS A 1 106 ? 1.324 -12.006 17.025 1.00 81.44 106 CYS A O 1
ATOM 840 N N . PRO A 1 107 ? 1.474 -11.386 14.846 1.00 87.12 107 PRO A N 1
ATOM 841 C CA . PRO A 1 107 ? 0.043 -11.490 14.577 1.00 87.12 107 PRO A CA 1
ATOM 842 C C . PRO A 1 107 ? -0.463 -12.926 14.739 1.00 87.12 107 PRO A C 1
ATOM 844 O O . PRO A 1 107 ? 0.261 -13.887 14.483 1.00 87.12 107 PRO A O 1
ATOM 847 N N . GLY A 1 108 ? -1.722 -13.063 15.141 1.00 89.00 108 GLY A N 1
ATOM 848 C CA . GLY A 1 108 ? -2.442 -14.328 15.199 1.00 89.00 108 GLY A CA 1
ATOM 849 C C . GLY A 1 108 ? -3.880 -14.211 14.679 1.00 89.00 108 GLY A C 1
ATOM 850 O O . GLY A 1 108 ? -4.254 -13.192 14.099 1.00 89.00 108 GLY A O 1
ATOM 851 N N . PRO A 1 109 ? -4.732 -15.224 14.928 1.00 90.75 109 PRO A N 1
ATOM 852 C CA . PRO A 1 109 ? -6.038 -15.338 14.271 1.00 90.75 109 PRO A CA 1
ATOM 853 C C . PRO A 1 109 ? -7.054 -14.220 14.512 1.00 90.75 109 PRO A C 1
ATOM 855 O O . PRO A 1 109 ? -8.008 -14.093 13.754 1.00 90.75 109 PRO A O 1
ATOM 858 N N . ASN A 1 110 ? -6.881 -13.432 15.574 1.00 90.88 110 ASN A N 1
ATOM 859 C CA . ASN A 1 110 ? -7.758 -12.303 15.879 1.00 90.88 110 ASN A CA 1
ATOM 860 C C . ASN A 1 110 ? -7.080 -10.961 15.575 1.00 90.88 110 ASN A C 1
ATOM 862 O O . ASN A 1 110 ? -7.490 -9.942 16.112 1.00 90.88 110 ASN A O 1
ATOM 866 N N . ASP A 1 111 ? -6.015 -10.931 14.783 1.00 92.69 111 ASP A N 1
ATOM 867 C CA . ASP A 1 111 ? -5.291 -9.701 14.475 1.00 92.69 111 ASP A CA 1
ATOM 868 C C . ASP A 1 111 ? -5.410 -9.342 12.994 1.00 92.69 111 ASP A C 1
ATOM 870 O O . ASP A 1 111 ? -5.860 -10.139 12.170 1.00 92.69 111 ASP A O 1
ATOM 874 N N . ALA A 1 112 ? -4.980 -8.128 12.666 1.00 94.94 112 ALA A N 1
ATOM 875 C CA . ALA A 1 112 ? -4.737 -7.689 11.303 1.00 94.94 112 ALA A CA 1
ATOM 876 C C . ALA A 1 112 ? -3.248 -7.370 11.118 1.00 94.94 112 ALA A C 1
ATOM 878 O O . ALA A 1 112 ? -2.620 -6.795 12.009 1.00 94.94 112 ALA A O 1
ATOM 879 N N . LEU A 1 113 ? -2.694 -7.715 9.959 1.00 96.06 113 LEU A N 1
ATOM 880 C CA . LEU A 1 113 ? -1.359 -7.334 9.515 1.00 96.06 113 LEU A CA 1
ATOM 881 C C . LEU A 1 113 ? -1.475 -6.434 8.287 1.00 96.06 113 LEU A C 1
ATOM 883 O O . LEU A 1 113 ? -1.984 -6.857 7.258 1.00 96.06 113 LEU A O 1
ATOM 887 N N . ILE A 1 114 ? -0.970 -5.212 8.384 1.00 97.00 114 ILE A N 1
ATOM 888 C CA . ILE A 1 114 ? -0.788 -4.310 7.249 1.00 97.00 114 ILE A CA 1
ATOM 889 C C . ILE A 1 114 ? 0.560 -4.610 6.587 1.00 97.00 114 ILE A C 1
ATOM 891 O O . ILE A 1 114 ? 1.585 -4.657 7.262 1.00 97.00 114 ILE A O 1
ATOM 895 N N . VAL A 1 115 ? 0.570 -4.781 5.271 1.00 96.12 115 VAL A N 1
ATOM 896 C CA . VAL A 1 115 ? 1.768 -4.918 4.441 1.00 96.12 115 VAL A CA 1
ATOM 897 C C . VAL A 1 115 ? 1.811 -3.725 3.485 1.00 96.12 115 VAL A C 1
ATOM 899 O O . VAL A 1 115 ? 1.061 -3.669 2.512 1.00 96.12 115 VAL A O 1
ATOM 902 N N . ALA A 1 116 ? 2.645 -2.731 3.793 1.00 93.06 116 ALA A N 1
ATOM 903 C CA . ALA A 1 116 ? 2.689 -1.456 3.077 1.00 93.06 116 ALA A CA 1
ATOM 904 C C . ALA A 1 116 ? 3.692 -1.460 1.903 1.00 93.06 116 ALA A C 1
ATOM 906 O O . ALA A 1 116 ? 4.652 -0.688 1.887 1.00 93.06 116 ALA A O 1
ATOM 907 N N . GLY A 1 117 ? 3.450 -2.338 0.927 1.00 91.81 117 GLY A N 1
ATOM 908 C CA . GLY A 1 117 ? 4.196 -2.420 -0.333 1.00 91.81 117 GLY A CA 1
ATOM 909 C C . GLY A 1 117 ? 5.574 -3.071 -0.245 1.00 91.81 117 GLY A C 1
ATOM 910 O O . GLY A 1 117 ? 6.060 -3.415 0.840 1.00 91.81 117 GLY A O 1
ATOM 911 N N . ASP A 1 118 ? 6.188 -3.224 -1.419 1.00 92.31 118 ASP A N 1
ATOM 912 C CA . ASP A 1 118 ? 7.548 -3.722 -1.622 1.00 92.31 118 ASP A CA 1
ATOM 913 C C . ASP A 1 118 ? 7.774 -5.141 -1.070 1.00 92.31 118 ASP A C 1
ATOM 915 O O . ASP A 1 118 ? 8.651 -5.417 -0.241 1.00 92.31 118 ASP A O 1
ATOM 919 N N . ILE A 1 119 ? 6.957 -6.079 -1.548 1.00 95.06 119 ILE A N 1
ATOM 920 C CA . ILE A 1 119 ? 7.177 -7.513 -1.361 1.00 95.06 119 ILE A CA 1
ATOM 921 C C . ILE A 1 119 ? 8.219 -8.008 -2.358 1.00 95.06 119 ILE A C 1
ATOM 923 O O . ILE A 1 119 ? 9.211 -8.621 -1.960 1.00 95.06 119 ILE A O 1
ATOM 927 N N . SER A 1 120 ? 7.965 -7.796 -3.646 1.00 93.50 120 SER A N 1
ATOM 928 C CA . SER A 1 120 ? 8.775 -8.330 -4.738 1.00 93.50 120 SER A CA 1
ATOM 929 C C . SER A 1 120 ? 8.333 -7.719 -6.070 1.00 93.50 120 SER A C 1
ATOM 931 O O . SER A 1 120 ? 7.235 -7.183 -6.202 1.00 93.50 120 SER A O 1
ATOM 933 N N . HIS A 1 121 ? 9.202 -7.807 -7.072 1.00 91.50 121 HIS A N 1
ATOM 934 C CA . HIS A 1 121 ? 8.836 -7.528 -8.459 1.00 91.50 121 HIS A CA 1
ATOM 935 C C . HIS A 1 121 ? 8.343 -8.763 -9.229 1.00 91.50 121 HIS A C 1
ATOM 937 O O . HIS A 1 121 ? 7.799 -8.615 -10.320 1.00 91.50 121 HIS A O 1
ATOM 943 N N . ASP A 1 12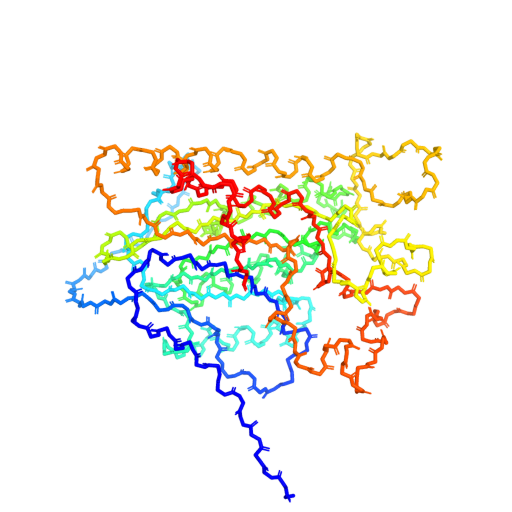2 ? 8.526 -9.964 -8.699 1.00 91.75 122 ASP A N 1
ATOM 944 C CA . ASP A 1 122 ? 8.142 -11.227 -9.315 1.00 91.75 122 ASP A CA 1
ATOM 945 C C . ASP A 1 122 ? 6.777 -11.701 -8.789 1.00 91.75 122 ASP A C 1
ATOM 947 O O . ASP A 1 122 ? 6.531 -11.724 -7.583 1.00 91.75 122 ASP A O 1
ATOM 951 N N . LEU A 1 123 ? 5.864 -12.056 -9.699 1.00 92.69 123 LEU A N 1
ATOM 952 C CA . LEU A 1 123 ? 4.481 -12.385 -9.339 1.00 92.69 123 LEU A CA 1
ATOM 953 C C . LEU A 1 123 ? 4.386 -13.669 -8.501 1.00 92.69 123 LEU A C 1
ATOM 955 O O . LEU A 1 123 ? 3.636 -13.701 -7.523 1.00 92.69 123 LEU A O 1
ATOM 959 N N . ASP A 1 124 ? 5.178 -14.690 -8.836 1.00 93.38 124 ASP A N 1
ATOM 960 C CA . ASP A 1 124 ? 5.193 -15.961 -8.108 1.00 93.38 124 ASP A CA 1
ATOM 961 C C . ASP A 1 124 ? 5.746 -15.758 -6.691 1.00 93.38 124 ASP A C 1
ATOM 963 O O . ASP A 1 124 ? 5.234 -16.319 -5.716 1.00 93.38 124 ASP A O 1
ATOM 967 N N . GLN A 1 125 ? 6.760 -14.902 -6.546 1.00 95.38 125 GLN A N 1
ATOM 968 C CA . GLN A 1 125 ? 7.317 -14.550 -5.245 1.00 95.38 125 GLN A CA 1
ATOM 969 C C . GLN A 1 125 ? 6.341 -13.725 -4.390 1.00 95.38 125 GLN A C 1
ATOM 971 O O . GLN A 1 125 ? 6.268 -13.946 -3.175 1.00 95.38 125 GLN A O 1
ATOM 976 N N . ILE A 1 126 ? 5.562 -12.815 -4.990 1.00 96.88 126 ILE A N 1
ATOM 977 C CA . ILE A 1 126 ? 4.467 -12.114 -4.297 1.00 96.88 126 ILE A CA 1
ATOM 978 C C . ILE A 1 126 ? 3.435 -13.129 -3.790 1.00 96.88 126 ILE A C 1
ATOM 980 O O . ILE A 1 126 ? 3.070 -13.091 -2.611 1.00 96.88 126 ILE A O 1
ATOM 984 N N . GLU A 1 127 ? 3.000 -14.067 -4.639 1.00 97.38 127 GLU A N 1
ATOM 985 C CA . GLU A 1 127 ? 2.053 -15.118 -4.254 1.00 97.38 127 GLU A CA 1
ATOM 986 C C . GLU A 1 127 ? 2.587 -15.954 -3.088 1.00 97.38 127 GLU A C 1
ATOM 988 O O . GLU A 1 127 ? 1.894 -16.125 -2.079 1.00 97.38 127 GLU A O 1
ATOM 993 N N . ALA A 1 128 ? 3.822 -16.449 -3.197 1.00 97.31 128 ALA A N 1
ATOM 994 C CA . ALA A 1 128 ? 4.451 -17.259 -2.162 1.00 97.31 128 ALA A CA 1
ATOM 995 C C . ALA A 1 128 ? 4.494 -16.518 -0.818 1.00 97.31 128 ALA A C 1
ATOM 997 O O . ALA A 1 128 ? 4.124 -17.076 0.219 1.00 97.31 128 ALA A O 1
ATOM 998 N N . THR A 1 129 ? 4.875 -15.241 -0.831 1.00 97.75 129 THR A N 1
ATOM 999 C CA . THR A 1 129 ? 4.951 -14.409 0.374 1.00 97.75 129 THR A CA 1
ATOM 1000 C C . THR A 1 129 ? 3.581 -14.169 1.002 1.00 97.75 129 THR A C 1
ATOM 1002 O O . THR A 1 129 ? 3.411 -14.374 2.208 1.00 97.75 129 THR A O 1
ATOM 1005 N N . LEU A 1 130 ? 2.577 -13.791 0.208 1.00 97.75 130 LEU A N 1
ATOM 1006 C CA . LEU A 1 130 ? 1.220 -13.564 0.708 1.00 97.75 130 LEU A CA 1
ATOM 1007 C C . LEU A 1 130 ? 0.586 -14.853 1.252 1.00 97.75 130 LEU A C 1
ATOM 1009 O O . LEU A 1 130 ? -0.097 -14.813 2.280 1.00 97.75 130 LEU A O 1
ATOM 1013 N N . ARG A 1 131 ? 0.860 -16.011 0.632 1.00 96.38 131 ARG A N 1
ATOM 1014 C CA . ARG A 1 131 ? 0.443 -17.324 1.153 1.00 96.38 131 ARG A CA 1
ATOM 1015 C C . ARG A 1 131 ? 1.073 -17.627 2.505 1.00 96.38 131 ARG A C 1
ATOM 1017 O O . ARG A 1 131 ? 0.346 -17.988 3.427 1.00 96.38 131 ARG A O 1
ATOM 1024 N N . VAL A 1 132 ? 2.387 -17.435 2.656 1.00 95.12 132 VAL A N 1
ATOM 1025 C CA . VAL A 1 132 ? 3.084 -17.646 3.938 1.00 95.12 132 VAL A CA 1
ATOM 1026 C C . VAL A 1 132 ? 2.467 -16.786 5.043 1.00 95.12 132 VAL A C 1
ATOM 1028 O O . VAL A 1 132 ? 2.212 -17.290 6.138 1.00 95.12 132 VAL A O 1
ATOM 1031 N N . LEU A 1 133 ? 2.154 -15.520 4.752 1.00 94.69 133 LEU A N 1
ATOM 1032 C CA . LEU A 1 133 ? 1.494 -14.623 5.700 1.00 94.69 133 LEU A CA 1
ATOM 1033 C C . LEU A 1 133 ? 0.089 -15.111 6.082 1.00 94.69 133 LEU A C 1
ATOM 1035 O O . LEU A 1 133 ? -0.197 -15.289 7.268 1.00 94.69 133 LEU A O 1
ATOM 1039 N N . LYS A 1 134 ? -0.783 -15.359 5.095 1.00 93.31 134 LYS A N 1
ATOM 1040 C CA . LYS A 1 134 ? -2.174 -15.785 5.334 1.00 93.31 134 LYS A CA 1
ATOM 1041 C C . LYS A 1 134 ? -2.250 -17.135 6.044 1.00 93.31 134 LYS A C 1
ATOM 1043 O O . LYS A 1 134 ? -3.030 -17.292 6.982 1.00 93.31 134 LYS A O 1
ATOM 1048 N N . GLU A 1 135 ? -1.463 -18.114 5.609 1.00 91.94 135 GLU A N 1
ATOM 1049 C CA . GLU A 1 135 ? -1.519 -19.482 6.130 1.00 91.94 135 GLU A CA 1
ATOM 1050 C C . GLU A 1 135 ? -0.763 -19.638 7.451 1.00 91.94 135 GLU A C 1
ATOM 1052 O O . GLU A 1 135 ? -1.238 -20.338 8.348 1.00 91.94 135 GLU A O 1
ATOM 1057 N N . GLY A 1 136 ? 0.386 -18.973 7.594 1.00 89.69 136 GLY A N 1
ATOM 1058 C CA . GLY A 1 136 ? 1.221 -19.062 8.787 1.00 89.69 136 GLY A CA 1
ATOM 1059 C C . GLY A 1 136 ? 0.645 -18.292 9.974 1.00 89.69 136 GLY A C 1
ATOM 1060 O O . GLY A 1 136 ? 0.504 -18.851 11.062 1.00 89.69 136 GLY A O 1
ATOM 1061 N N . LEU A 1 137 ? 0.253 -17.031 9.764 1.00 89.88 137 LEU A N 1
ATOM 1062 C CA . LEU A 1 137 ? -0.245 -16.165 10.842 1.00 89.88 137 LEU A CA 1
ATOM 1063 C C . LEU A 1 137 ? -1.739 -16.365 11.120 1.00 89.88 137 LEU A C 1
ATOM 1065 O O . LEU A 1 137 ? -2.202 -16.087 12.228 1.00 89.88 137 LEU A O 1
ATOM 1069 N N . GLN A 1 138 ? -2.493 -16.862 10.130 1.00 90.75 138 GLN A N 1
ATOM 1070 C CA . GLN A 1 138 ? -3.950 -17.039 10.193 1.00 90.75 138 GLN A CA 1
ATOM 1071 C C . GLN A 1 138 ? -4.710 -15.742 10.528 1.00 90.75 138 GLN A C 1
ATOM 1073 O O . GLN A 1 138 ? -5.839 -15.813 11.003 1.00 90.75 138 GLN A O 1
ATOM 1078 N N . CYS A 1 139 ? -4.103 -14.577 10.289 1.00 92.19 139 CYS A N 1
ATOM 1079 C CA . CYS A 1 139 ? -4.676 -13.261 10.554 1.00 92.19 139 CYS A CA 1
ATOM 1080 C C . CYS A 1 139 ? -5.341 -12.655 9.307 1.00 92.19 139 CYS A C 1
ATOM 1082 O O . CYS A 1 139 ? -5.221 -13.164 8.183 1.00 92.19 139 CYS A O 1
ATOM 1084 N N . GLU A 1 140 ? -6.010 -11.521 9.500 1.00 96.38 140 GLU A N 1
ATOM 1085 C CA . GLU A 1 140 ? -6.369 -10.650 8.383 1.00 96.38 140 GLU A CA 1
ATOM 1086 C C . GLU A 1 140 ? -5.107 -9.983 7.843 1.00 96.38 140 GLU A C 1
ATOM 1088 O O . GLU A 1 140 ? -4.235 -9.585 8.615 1.00 96.38 140 GLU A O 1
ATOM 1093 N N . VAL A 1 141 ? -4.976 -9.882 6.522 1.00 97.50 141 VAL A N 1
ATOM 1094 C CA . VAL A 1 141 ? -3.804 -9.271 5.881 1.00 97.50 141 VAL A CA 1
ATOM 1095 C C . VAL A 1 141 ? -4.307 -8.186 4.954 1.00 97.50 141 VAL A C 1
ATOM 1097 O O . VAL A 1 141 ? -5.078 -8.474 4.045 1.00 97.50 141 VAL A O 1
ATOM 1100 N N . PHE A 1 142 ? -3.873 -6.959 5.205 1.00 98.25 142 PHE A N 1
ATOM 1101 C CA . PHE A 1 142 ? -4.117 -5.800 4.364 1.00 98.25 142 PHE A CA 1
ATOM 1102 C C . PHE A 1 142 ? -2.874 -5.525 3.533 1.00 98.25 142 PHE A C 1
ATOM 1104 O O . PHE A 1 142 ? -1.769 -5.574 4.067 1.00 98.25 142 PHE A O 1
ATOM 1111 N N . PHE A 1 143 ? -3.041 -5.209 2.257 1.00 98.19 143 PHE A N 1
ATOM 1112 C CA . PHE A 1 143 ? -1.928 -4.952 1.353 1.00 98.19 143 PHE A CA 1
ATOM 1113 C C . PHE A 1 143 ? -2.188 -3.719 0.493 1.00 98.19 143 PHE A C 1
ATOM 1115 O O . PHE A 1 143 ? -3.314 -3.472 0.066 1.00 98.19 143 PHE A O 1
ATOM 1122 N N . VAL A 1 144 ? -1.127 -2.958 0.235 1.00 96.25 144 VAL A N 1
ATOM 1123 C CA . VAL A 1 144 ? -1.086 -1.938 -0.813 1.00 96.25 144 VAL A CA 1
ATOM 1124 C C . VAL A 1 144 ? 0.174 -2.161 -1.629 1.00 96.25 144 VAL A C 1
ATOM 1126 O O . VAL A 1 144 ? 1.216 -2.498 -1.072 1.00 96.25 144 VAL A O 1
ATOM 1129 N N . ILE A 1 145 ? 0.067 -1.969 -2.935 1.00 95.75 145 ILE A N 1
ATOM 1130 C CA . ILE A 1 145 ? 1.195 -2.041 -3.860 1.00 95.75 145 ILE A CA 1
ATOM 1131 C C . ILE A 1 145 ? 2.235 -0.950 -3.550 1.00 95.75 145 ILE A C 1
ATOM 1133 O O . ILE A 1 145 ? 1.885 0.188 -3.226 1.00 95.75 145 ILE A O 1
ATOM 1137 N N . GLY A 1 146 ? 3.511 -1.316 -3.633 1.00 93.00 146 GLY A N 1
ATOM 1138 C CA . GLY A 1 146 ? 4.659 -0.416 -3.670 1.00 93.00 146 GLY A CA 1
ATOM 1139 C C . GLY A 1 146 ? 5.186 -0.234 -5.093 1.00 93.00 146 GLY A C 1
ATOM 1140 O O . GLY A 1 146 ? 4.507 -0.554 -6.074 1.00 93.00 146 GLY A O 1
ATOM 1141 N N . ASN A 1 147 ? 6.398 0.308 -5.225 1.00 91.69 147 ASN A N 1
ATOM 1142 C CA . ASN A 1 147 ? 7.002 0.527 -6.540 1.00 91.69 147 ASN A CA 1
ATOM 1143 C C . ASN A 1 147 ? 7.538 -0.769 -7.157 1.00 91.69 147 ASN A C 1
ATOM 1145 O O . ASN A 1 147 ? 7.449 -0.930 -8.375 1.00 91.69 147 ASN A O 1
ATOM 1149 N N . HIS A 1 148 ? 8.028 -1.714 -6.347 1.00 91.81 148 HIS A N 1
ATOM 1150 C CA . HIS A 1 148 ? 8.526 -2.998 -6.851 1.00 91.81 148 HIS A CA 1
ATOM 1151 C C . HIS A 1 148 ? 7.437 -3.811 -7.555 1.00 91.81 148 HIS A C 1
ATOM 1153 O O . HIS A 1 148 ? 7.688 -4.420 -8.599 1.00 91.81 148 HIS A O 1
ATOM 1159 N N . GLU A 1 149 ? 6.206 -3.767 -7.045 1.00 95.06 149 GLU A N 1
ATOM 1160 C CA . GLU A 1 149 ? 5.070 -4.438 -7.671 1.00 95.06 149 GLU A CA 1
ATOM 1161 C C . GLU A 1 149 ? 4.806 -3.934 -9.101 1.00 95.06 149 GLU A C 1
ATOM 1163 O O . GLU A 1 149 ? 4.366 -4.716 -9.943 1.00 95.06 149 GLU A O 1
ATOM 1168 N N . ALA A 1 150 ? 5.160 -2.685 -9.424 1.00 94.56 150 ALA A N 1
ATOM 1169 C CA . ALA A 1 150 ? 5.001 -2.106 -10.759 1.00 94.56 150 ALA A CA 1
ATOM 1170 C C . ALA A 1 150 ? 6.144 -2.448 -11.736 1.00 94.56 150 ALA A C 1
ATOM 1172 O O . ALA A 1 150 ? 5.999 -2.235 -12.941 1.00 94.56 150 ALA A O 1
ATOM 1173 N N . TRP A 1 151 ? 7.277 -2.979 -11.268 1.00 93.38 151 TRP A N 1
ATOM 1174 C CA . TRP A 1 151 ? 8.417 -3.288 -12.137 1.00 93.38 151 TRP A CA 1
ATOM 1175 C C . TRP A 1 151 ? 8.114 -4.459 -13.067 1.00 93.38 151 TRP A C 1
ATOM 1177 O O . TRP A 1 151 ? 7.806 -5.552 -12.603 1.00 93.38 151 TRP A O 1
ATOM 1187 N N . VAL A 1 152 ? 8.273 -4.275 -14.370 1.00 91.94 152 VAL A N 1
ATOM 1188 C CA . VAL A 1 152 ? 8.118 -5.340 -15.367 1.00 91.94 152 VAL A CA 1
ATOM 1189 C C . VAL A 1 152 ? 9.476 -5.863 -15.846 1.00 91.94 152 VAL A C 1
ATOM 1191 O O . VAL A 1 152 ? 10.539 -5.293 -15.572 1.00 91.94 152 VAL A O 1
ATOM 1194 N N . GLY A 1 153 ? 9.436 -6.972 -16.584 1.00 85.75 153 GLY A N 1
ATOM 1195 C CA . GLY A 1 153 ? 10.580 -7.522 -17.309 1.00 85.75 153 GLY A CA 1
ATOM 1196 C C . GLY A 1 153 ? 11.140 -8.817 -16.723 1.00 85.75 153 GLY A C 1
ATOM 1197 O O . GLY A 1 153 ? 11.164 -9.027 -15.518 1.00 85.75 153 GLY A O 1
ATOM 1198 N N . GLY A 1 154 ? 11.631 -9.685 -17.604 1.00 81.62 154 GLY A N 1
ATOM 1199 C CA . GLY A 1 154 ? 11.981 -11.070 -17.287 1.00 81.62 154 GLY A CA 1
ATOM 1200 C C . GLY A 1 154 ? 11.136 -12.041 -18.110 1.00 81.62 154 GLY A C 1
ATOM 1201 O O . GLY A 1 154 ? 10.070 -11.679 -18.611 1.00 81.62 154 GLY A O 1
ATOM 1202 N N . GLU A 1 155 ? 11.634 -13.263 -18.286 1.00 79.00 155 GLU A N 1
ATOM 1203 C CA . GLU A 1 155 ? 11.004 -14.274 -19.148 1.00 79.00 155 GLU A CA 1
ATOM 1204 C C . GLU A 1 155 ? 9.616 -14.670 -18.625 1.00 79.00 155 GLU A C 1
ATOM 1206 O O . GLU A 1 155 ? 8.649 -14.583 -19.374 1.00 79.00 155 GLU A O 1
ATOM 1211 N N . ALA A 1 156 ? 9.486 -14.939 -17.320 1.00 78.50 156 ALA A N 1
ATOM 1212 C CA . ALA A 1 156 ? 8.222 -15.337 -16.692 1.00 78.50 156 ALA A CA 1
ATOM 1213 C C . ALA A 1 156 ? 7.086 -14.315 -16.901 1.00 78.5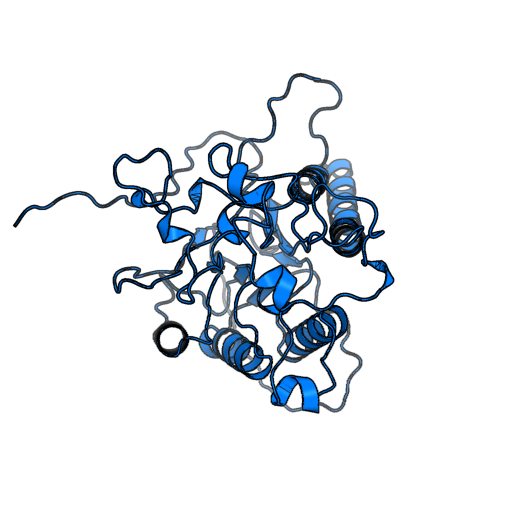0 156 ALA A C 1
ATOM 1215 O O . ALA A 1 156 ? 6.004 -14.664 -17.366 1.00 78.50 156 ALA A O 1
ATOM 1216 N N . MET A 1 157 ? 7.333 -13.025 -16.640 1.00 82.38 157 MET A N 1
ATOM 1217 C CA . MET A 1 157 ? 6.331 -11.977 -16.889 1.00 82.38 157 MET A CA 1
ATOM 1218 C C . MET A 1 157 ? 6.005 -11.821 -18.380 1.00 82.38 157 MET A C 1
ATOM 1220 O O . MET A 1 157 ? 4.853 -11.579 -18.733 1.00 82.38 157 MET A O 1
ATOM 1224 N N . THR A 1 158 ? 6.996 -11.995 -19.260 1.00 83.31 158 THR A N 1
ATOM 1225 C CA . THR A 1 158 ? 6.790 -11.921 -20.716 1.00 83.31 158 THR A CA 1
ATOM 1226 C C . THR A 1 158 ? 5.903 -13.065 -21.209 1.00 83.31 158 THR A C 1
ATOM 1228 O O . THR A 1 158 ? 5.005 -12.836 -22.016 1.00 83.31 158 THR A O 1
ATOM 1231 N N . GLU A 1 159 ? 6.105 -14.282 -20.701 1.00 84.25 159 GLU A N 1
ATOM 1232 C CA . GLU A 1 159 ? 5.271 -15.450 -21.015 1.00 84.25 159 GLU A CA 1
ATOM 1233 C C . GLU A 1 159 ? 3.819 -15.273 -20.551 1.00 84.25 159 GLU A C 1
ATOM 1235 O O . GLU A 1 159 ? 2.895 -15.728 -21.228 1.00 84.25 159 GLU A O 1
ATOM 1240 N N . LEU A 1 160 ? 3.611 -14.557 -19.443 1.00 81.81 160 LEU A N 1
ATOM 1241 C CA . LEU A 1 160 ? 2.289 -14.174 -18.939 1.00 81.81 160 LEU A CA 1
ATOM 1242 C C . LEU A 1 160 ? 1.667 -12.978 -19.686 1.00 81.81 160 LEU A C 1
ATOM 1244 O O . LEU A 1 160 ? 0.530 -12.609 -19.400 1.00 81.81 160 LEU A O 1
ATOM 1248 N N . GLY A 1 161 ? 2.384 -12.362 -20.633 1.00 85.00 161 GLY A N 1
ATOM 1249 C CA . GLY A 1 161 ? 1.932 -11.160 -21.344 1.00 85.00 161 GLY A CA 1
ATOM 1250 C C . GLY A 1 161 ? 1.911 -9.892 -20.480 1.00 85.00 161 GLY A C 1
ATOM 1251 O O . GLY A 1 161 ? 1.285 -8.907 -20.858 1.00 85.00 161 GLY A O 1
ATOM 1252 N N . LEU A 1 162 ? 2.588 -9.901 -19.329 1.00 86.38 162 LEU A N 1
ATOM 1253 C CA . LEU A 1 162 ? 2.666 -8.786 -18.383 1.00 86.38 162 LEU A CA 1
ATOM 1254 C C . LEU A 1 162 ? 3.870 -7.891 -18.706 1.00 86.38 162 LEU A C 1
ATOM 1256 O O . LEU A 1 162 ? 4.837 -7.805 -17.947 1.00 86.38 162 LEU A O 1
ATOM 1260 N N . THR A 1 163 ? 3.826 -7.249 -19.874 1.00 86.75 163 THR A N 1
ATOM 1261 C CA . THR A 1 163 ? 4.862 -6.307 -20.335 1.00 86.75 163 THR A CA 1
ATOM 1262 C C . THR A 1 163 ? 4.621 -4.868 -19.890 1.00 86.75 163 THR A C 1
ATOM 1264 O O . THR A 1 163 ? 5.529 -4.049 -19.990 1.00 86.75 163 THR A O 1
ATOM 1267 N N . ASP A 1 164 ? 3.430 -4.578 -19.368 1.00 91.50 164 ASP A N 1
ATOM 1268 C CA . ASP A 1 164 ? 3.002 -3.256 -18.923 1.00 91.50 164 ASP A CA 1
ATOM 1269 C C . ASP A 1 164 ? 2.695 -3.262 -17.423 1.00 91.50 164 ASP A C 1
ATOM 1271 O O . ASP A 1 164 ? 2.095 -4.199 -16.886 1.00 91.50 164 ASP A O 1
ATOM 1275 N N . SER A 1 165 ? 3.107 -2.196 -16.740 1.00 94.62 165 SER A N 1
ATOM 1276 C CA . SER A 1 165 ? 3.002 -2.056 -15.290 1.00 94.62 165 SER A CA 1
ATOM 1277 C C . SER A 1 165 ? 1.547 -2.057 -14.822 1.00 94.62 165 SER A C 1
ATOM 1279 O O . SER A 1 165 ? 1.249 -2.712 -13.830 1.00 94.62 165 SER A O 1
ATOM 1281 N N . LEU A 1 166 ? 0.617 -1.402 -15.533 1.00 94.44 166 LEU A N 1
ATOM 1282 C CA . LEU A 1 166 ? -0.796 -1.374 -15.123 1.00 94.44 166 LEU A CA 1
ATOM 1283 C C . LEU A 1 166 ? -1.470 -2.762 -15.146 1.00 94.44 166 LEU A C 1
ATOM 1285 O O . LEU A 1 166 ? -1.951 -3.173 -14.089 1.00 94.44 166 LEU A O 1
ATOM 1289 N N . PRO A 1 167 ? -1.447 -3.536 -16.253 1.00 93.00 167 PRO A N 1
ATOM 1290 C CA . PRO A 1 167 ? -1.962 -4.908 -16.253 1.00 93.00 167 PRO A CA 1
ATOM 1291 C C . PRO A 1 167 ? -1.331 -5.807 -15.186 1.00 93.00 167 PRO A C 1
ATOM 1293 O O . PRO A 1 167 ? -2.009 -6.653 -14.605 1.00 93.00 167 PRO A O 1
ATOM 1296 N N . LYS A 1 168 ? -0.039 -5.620 -14.888 1.00 95.31 168 LYS A N 1
ATOM 1297 C CA . LYS A 1 168 ? 0.625 -6.356 -13.807 1.00 95.31 168 LYS A CA 1
ATOM 1298 C C . LYS A 1 168 ? 0.046 -6.004 -12.433 1.00 95.31 168 LYS A C 1
ATOM 1300 O O . LYS A 1 168 ? -0.206 -6.904 -11.634 1.00 95.31 168 LYS A O 1
ATOM 1305 N N . LEU A 1 169 ? -0.175 -4.721 -12.149 1.00 96.44 169 LEU A N 1
ATOM 1306 C CA . LEU A 1 169 ? -0.793 -4.286 -10.894 1.00 96.44 169 LEU A CA 1
ATOM 1307 C C . LEU A 1 169 ? -2.223 -4.830 -10.751 1.00 96.44 169 LEU A C 1
ATOM 1309 O O . LEU A 1 169 ? -2.603 -5.259 -9.661 1.00 96.44 169 LEU A O 1
ATOM 1313 N N . ASP A 1 170 ? -2.988 -4.886 -11.843 1.00 94.56 170 ASP A N 1
ATOM 1314 C CA . ASP A 1 170 ? -4.313 -5.515 -11.853 1.00 94.56 170 ASP A CA 1
ATOM 1315 C C . ASP A 1 170 ? -4.224 -7.020 -11.537 1.00 94.56 170 ASP A C 1
ATOM 1317 O O . ASP A 1 170 ? -4.944 -7.504 -10.662 1.00 94.56 170 ASP A O 1
ATOM 1321 N N . ALA A 1 171 ? -3.269 -7.742 -12.135 1.00 95.12 171 ALA A N 1
ATOM 1322 C CA . ALA A 1 171 ? -3.028 -9.156 -11.833 1.00 95.12 171 ALA A CA 1
ATOM 1323 C C . ALA A 1 171 ? -2.641 -9.398 -10.358 1.00 95.12 171 ALA A C 1
ATOM 1325 O O . ALA A 1 171 ? -3.078 -10.374 -9.747 1.00 95.12 171 ALA A O 1
ATOM 1326 N N . ILE A 1 172 ? -1.865 -8.496 -9.746 1.00 97.12 172 ILE A N 1
ATOM 1327 C CA . ILE A 1 172 ? -1.523 -8.566 -8.314 1.00 97.12 172 ILE A CA 1
ATOM 1328 C C . ILE A 1 172 ? -2.766 -8.348 -7.438 1.00 97.12 172 ILE A C 1
ATOM 1330 O O . ILE A 1 172 ? -2.932 -9.037 -6.428 1.00 97.12 172 ILE A O 1
ATOM 1334 N N . ASN A 1 173 ? -3.666 -7.434 -7.812 1.00 95.88 173 ASN A N 1
ATOM 1335 C CA . ASN A 1 173 ? -4.930 -7.239 -7.094 1.00 95.88 173 ASN A CA 1
ATOM 1336 C C . ASN A 1 173 ? -5.833 -8.479 -7.190 1.00 95.88 173 ASN A C 1
ATOM 1338 O O . ASN A 1 173 ? -6.391 -8.915 -6.181 1.00 95.88 173 ASN A O 1
ATOM 1342 N N . GLU A 1 174 ? -5.933 -9.094 -8.372 1.00 95.88 174 GLU A N 1
ATOM 1343 C CA . GLU A 1 174 ? -6.662 -10.355 -8.564 1.00 95.88 174 GLU A CA 1
ATOM 1344 C C . GLU A 1 174 ? -6.067 -11.496 -7.726 1.00 95.88 174 GLU A C 1
ATOM 1346 O O . GLU A 1 174 ? -6.801 -12.239 -7.065 1.00 95.88 174 GLU A O 1
ATOM 1351 N N . LEU A 1 175 ? -4.736 -11.596 -7.685 1.00 96.69 175 LEU A N 1
ATOM 1352 C CA . LEU A 1 175 ? -4.022 -12.532 -6.823 1.00 96.69 175 LEU A CA 1
ATOM 1353 C C . LEU A 1 175 ? -4.370 -12.296 -5.348 1.00 96.69 175 LEU A C 1
ATOM 1355 O O . LEU A 1 175 ? -4.742 -13.245 -4.655 1.00 96.69 175 LEU A O 1
ATOM 1359 N N . CYS A 1 176 ? -4.322 -11.048 -4.872 1.00 97.94 176 CYS A N 1
ATOM 1360 C CA . CYS A 1 176 ? -4.689 -10.702 -3.497 1.00 97.94 176 CYS A CA 1
ATOM 1361 C C . CYS A 1 176 ? -6.116 -11.153 -3.167 1.00 97.94 176 CYS A C 1
ATOM 1363 O O . CYS A 1 176 ? -6.323 -11.848 -2.168 1.00 97.94 176 CYS A O 1
ATOM 1365 N N . HIS A 1 177 ? -7.080 -10.855 -4.043 1.00 94.88 177 HIS A N 1
ATOM 1366 C CA . HIS A 1 177 ? -8.461 -11.314 -3.891 1.00 94.88 177 HIS A CA 1
ATOM 1367 C C . HIS A 1 177 ? -8.557 -12.842 -3.817 1.00 94.88 177 HIS A C 1
ATOM 1369 O O . HIS A 1 177 ? -9.251 -13.373 -2.948 1.00 94.88 177 HIS A O 1
ATOM 1375 N N . SER A 1 178 ? -7.825 -13.569 -4.666 1.00 96.06 178 SER A N 1
ATOM 1376 C CA . SER A 1 178 ? -7.831 -15.039 -4.667 1.00 96.06 178 SER A CA 1
ATOM 1377 C C . SER A 1 178 ? -7.290 -15.659 -3.368 1.00 96.06 178 SER A C 1
ATOM 1379 O O . SER A 1 178 ? -7.703 -16.754 -2.977 1.00 96.06 178 SER A O 1
ATOM 1381 N N . LEU A 1 179 ? -6.391 -14.949 -2.677 1.00 96.56 179 LEU A N 1
ATOM 1382 C CA . LEU A 1 179 ? -5.776 -15.363 -1.414 1.00 96.56 179 LEU A CA 1
ATOM 1383 C C . LEU A 1 179 ? -6.540 -14.870 -0.171 1.00 96.56 179 LEU A C 1
ATOM 1385 O O . LEU A 1 179 ? -6.178 -15.230 0.954 1.00 96.56 179 LEU A O 1
ATOM 1389 N N . GLY A 1 180 ? -7.580 -14.047 -0.345 1.00 96.06 180 GLY A N 1
ATOM 1390 C CA . GLY A 1 180 ? -8.253 -13.360 0.762 1.00 96.06 180 GLY A CA 1
ATOM 1391 C C . GLY A 1 180 ? -7.347 -12.335 1.456 1.00 96.06 180 GLY A C 1
ATOM 1392 O O . GLY A 1 180 ? -7.397 -12.177 2.679 1.00 96.06 180 GLY A O 1
ATOM 1393 N N . VAL A 1 181 ? -6.447 -11.708 0.696 1.00 97.94 181 VAL A N 1
ATOM 1394 C CA . VAL A 1 181 ? -5.684 -10.526 1.107 1.00 97.94 181 VAL A CA 1
ATOM 1395 C C . VAL A 1 181 ? -6.512 -9.293 0.761 1.00 97.94 181 VAL A C 1
ATOM 1397 O O . VAL A 1 181 ? -7.040 -9.171 -0.342 1.00 97.94 181 VAL A O 1
ATOM 1400 N N . ILE A 1 182 ? -6.640 -8.387 1.722 1.00 98.06 182 ILE A N 1
ATOM 1401 C CA . ILE A 1 182 ? -7.539 -7.243 1.656 1.00 98.06 182 ILE A CA 1
ATOM 1402 C C . ILE A 1 182 ? -6.786 -6.044 1.071 1.00 98.06 182 ILE A C 1
ATOM 1404 O O . ILE A 1 182 ? -5.874 -5.505 1.693 1.00 98.06 182 ILE A O 1
ATOM 1408 N N . THR A 1 183 ? -7.191 -5.600 -0.113 1.00 97.06 183 THR A N 1
ATOM 1409 C CA . THR A 1 183 ? -6.674 -4.389 -0.780 1.00 97.06 183 THR A CA 1
ATOM 1410 C C . THR A 1 183 ? -7.631 -3.200 -0.667 1.00 97.06 183 THR A C 1
ATOM 1412 O O . THR A 1 183 ? -7.336 -2.110 -1.148 1.00 97.06 183 THR A O 1
ATOM 1415 N N . GLU A 1 184 ? -8.758 -3.385 0.024 1.00 95.81 184 GLU A N 1
ATOM 1416 C CA . GLU A 1 184 ? -9.790 -2.371 0.233 1.00 95.81 184 GLU A CA 1
ATOM 1417 C C . GLU A 1 184 ? -9.958 -1.982 1.706 1.00 95.81 184 GLU A C 1
ATOM 1419 O O . GLU A 1 184 ? -9.409 -2.593 2.625 1.00 95.81 184 GLU A O 1
ATOM 1424 N N . HIS A 1 185 ? -10.769 -0.955 1.950 1.00 96.38 185 HIS A N 1
ATOM 1425 C CA . HIS A 1 185 ? -11.069 -0.497 3.295 1.00 96.38 185 HIS A CA 1
ATOM 1426 C C . HIS A 1 185 ? -11.971 -1.464 4.078 1.00 96.38 185 HIS A C 1
ATOM 1428 O O . HIS A 1 185 ? -12.895 -2.078 3.534 1.00 96.38 185 HIS A O 1
ATOM 1434 N N . ARG A 1 186 ? -11.720 -1.591 5.386 1.00 97.31 186 ARG A N 1
ATOM 1435 C CA . ARG A 1 186 ? -12.550 -2.374 6.320 1.00 97.31 186 ARG A CA 1
ATOM 1436 C C . ARG A 1 186 ? -12.649 -1.696 7.678 1.00 97.31 186 ARG A C 1
ATOM 1438 O O . ARG A 1 186 ? -11.685 -1.099 8.157 1.00 97.31 186 ARG A O 1
ATOM 1445 N N . LEU A 1 187 ? -13.803 -1.836 8.324 1.00 95.94 187 LEU A N 1
ATOM 1446 C CA . LEU A 1 187 ? -14.025 -1.399 9.697 1.00 95.94 187 LEU A CA 1
ATOM 1447 C C . LEU A 1 187 ? -13.685 -2.546 10.649 1.00 95.94 187 LEU A C 1
ATOM 1449 O O . LEU A 1 187 ? -14.384 -3.555 10.701 1.00 95.94 187 LEU A O 1
ATOM 1453 N N . VAL A 1 188 ? -12.617 -2.399 11.423 1.00 95.19 188 VAL A N 1
ATOM 1454 C CA . VAL A 1 188 ? -12.112 -3.457 12.299 1.00 95.19 188 VAL A CA 1
ATOM 1455 C C . VAL A 1 188 ? -12.470 -3.217 13.762 1.00 95.19 188 VAL A C 1
ATOM 1457 O O . VAL A 1 188 ? -12.591 -2.077 14.220 1.00 95.19 188 VAL A O 1
ATOM 1460 N N . GLY A 1 189 ? -12.619 -4.308 14.514 1.00 91.81 189 GLY A N 1
ATOM 1461 C CA . GLY A 1 189 ? -12.810 -4.269 15.961 1.00 91.81 189 GLY A CA 1
ATOM 1462 C C . GLY A 1 189 ? -14.154 -3.683 16.399 1.00 91.81 189 GLY A C 1
ATOM 1463 O O . GLY A 1 189 ? -14.205 -3.008 17.427 1.00 91.81 189 GLY A O 1
ATOM 1464 N N . THR A 1 190 ? -15.232 -3.907 15.641 1.00 85.25 190 THR A N 1
ATOM 1465 C CA . THR A 1 190 ? -16.582 -3.399 15.962 1.00 85.25 190 THR A CA 1
ATOM 1466 C C . THR A 1 190 ? -17.169 -3.979 17.252 1.00 85.25 190 THR A C 1
ATOM 1468 O O . THR A 1 190 ? -17.931 -3.288 17.925 1.00 85.25 190 THR A O 1
ATOM 1471 N N . ASP A 1 191 ? -16.717 -5.161 17.683 1.00 86.38 191 ASP A N 1
ATOM 1472 C CA . ASP A 1 191 ? -17.038 -5.725 19.005 1.00 86.38 191 ASP A CA 1
ATOM 1473 C C . ASP A 1 191 ? -16.206 -5.102 20.149 1.00 86.38 191 ASP A C 1
ATOM 1475 O O . ASP A 1 191 ? -16.405 -5.411 21.328 1.00 86.38 191 ASP A O 1
ATOM 1479 N N . ASN A 1 192 ? -15.259 -4.213 19.827 1.00 75.62 192 ASN A N 1
ATOM 1480 C CA . ASN A 1 192 ? -14.400 -3.536 20.794 1.00 75.62 192 ASN A CA 1
ATOM 1481 C C . ASN A 1 192 ? -14.851 -2.088 21.058 1.00 75.62 192 ASN A C 1
ATOM 1483 O O . ASN A 1 192 ? -15.627 -1.477 20.331 1.00 75.62 192 ASN A O 1
ATOM 1487 N N . LYS A 1 193 ? -14.294 -1.476 22.113 1.00 79.94 193 LYS A N 1
ATOM 1488 C CA . LYS A 1 193 ? -14.608 -0.089 22.521 1.00 79.94 193 LYS A CA 1
ATOM 1489 C C . LYS A 1 193 ? -14.144 0.982 21.515 1.00 79.94 193 LYS A C 1
ATOM 1491 O O . LYS A 1 193 ? -14.589 2.133 21.582 1.00 79.94 193 LYS A O 1
ATOM 1496 N N . PHE A 1 194 ? -13.196 0.637 20.649 1.00 83.00 194 PHE A N 1
ATOM 1497 C CA . PHE A 1 194 ? -12.531 1.563 19.736 1.00 83.00 194 PHE A CA 1
ATOM 1498 C C . PHE A 1 194 ? -12.420 0.916 18.349 1.00 83.00 194 PHE A C 1
ATOM 1500 O O . PHE A 1 194 ? -11.355 0.394 18.025 1.00 83.00 194 PHE A O 1
ATOM 1507 N N . PRO A 1 195 ? -13.504 0.903 17.553 1.00 92.19 195 PRO A N 1
ATOM 1508 C CA . PRO A 1 195 ? -13.416 0.458 16.169 1.00 92.19 195 PRO A CA 1
ATOM 1509 C C . PRO A 1 195 ? -12.531 1.412 15.362 1.00 92.19 195 PRO A C 1
ATOM 1511 O O . PRO A 1 195 ? -12.439 2.599 15.695 1.00 92.19 195 PRO A O 1
ATOM 1514 N N . ALA A 1 196 ? -11.908 0.912 14.298 1.00 94.19 196 ALA A N 1
ATOM 1515 C CA . ALA A 1 196 ? -11.087 1.714 13.397 1.00 94.19 196 ALA A CA 1
ATOM 1516 C C . ALA A 1 196 ? -11.274 1.280 11.943 1.00 94.19 196 ALA A C 1
ATOM 1518 O O . ALA A 1 196 ? -11.379 0.091 11.661 1.00 94.19 196 ALA A O 1
ATOM 1519 N N . TRP A 1 197 ? -11.301 2.232 11.019 1.00 95.75 197 TRP A N 1
ATOM 1520 C CA . TRP A 1 197 ? -11.121 1.948 9.603 1.00 95.75 197 TRP A CA 1
ATOM 1521 C C . TRP A 1 197 ? -9.649 1.664 9.328 1.00 95.75 197 TRP A C 1
ATOM 1523 O O . TRP A 1 197 ? -8.791 2.427 9.767 1.00 95.75 197 TRP A O 1
ATOM 1533 N N . ILE A 1 198 ? -9.366 0.594 8.592 1.00 96.50 198 ILE A N 1
ATOM 1534 C CA . ILE A 1 198 ? -8.089 0.394 7.907 1.00 96.50 198 ILE A CA 1
ATOM 1535 C C . ILE A 1 198 ? -8.347 0.663 6.427 1.00 96.50 198 ILE A C 1
ATOM 1537 O O . ILE A 1 198 ? -9.252 0.052 5.862 1.00 96.50 198 ILE A O 1
ATOM 1541 N N . LEU A 1 199 ? -7.589 1.578 5.825 1.00 96.69 199 LEU A N 1
ATOM 1542 C CA . LEU A 1 199 ? -7.736 2.013 4.437 1.00 96.69 199 LEU A CA 1
ATOM 1543 C C . LEU A 1 199 ? -6.368 1.980 3.722 1.00 96.69 199 LEU A C 1
ATOM 1545 O O . LEU A 1 199 ? -5.517 2.836 3.991 1.00 96.69 199 LEU A O 1
ATOM 1549 N N . PRO A 1 200 ? -6.142 1.001 2.830 1.00 97.06 200 PRO A N 1
ATOM 1550 C CA . PRO A 1 200 ? -5.032 1.025 1.879 1.00 97.06 200 PRO A CA 1
ATOM 1551 C C . PRO A 1 200 ? -5.206 2.192 0.895 1.00 97.06 200 PRO A C 1
ATOM 1553 O O . PRO A 1 200 ? -6.312 2.423 0.416 1.00 97.06 200 PRO A O 1
ATOM 1556 N N . MET A 1 201 ? -4.133 2.924 0.599 1.00 96.00 201 MET A N 1
ATOM 1557 C CA . MET A 1 201 ? -4.162 4.126 -0.243 1.00 96.00 201 MET A CA 1
ATOM 1558 C C . MET A 1 201 ? -3.123 4.029 -1.366 1.00 96.00 201 MET A C 1
ATOM 1560 O O . MET A 1 201 ? -1.917 3.966 -1.103 1.00 96.00 201 MET A O 1
ATOM 1564 N N . GLN A 1 202 ? -3.577 4.035 -2.617 1.00 95.75 202 GLN A N 1
ATOM 1565 C CA . GLN A 1 202 ? -2.709 3.977 -3.796 1.00 95.75 202 GLN A CA 1
ATOM 1566 C C . GLN A 1 202 ? -2.207 5.372 -4.178 1.00 95.75 202 GLN A C 1
ATOM 1568 O O . GLN A 1 202 ? -2.897 6.366 -3.979 1.00 95.75 202 GLN A O 1
ATOM 1573 N N . SER A 1 203 ? -0.990 5.454 -4.706 1.00 95.06 203 SER A N 1
ATOM 1574 C CA . SER A 1 203 ? -0.392 6.692 -5.212 1.00 95.06 203 SER A CA 1
ATOM 1575 C C . SER A 1 203 ? 0.827 6.331 -6.065 1.00 95.06 203 SER A C 1
ATOM 1577 O O . SER A 1 203 ? 1.132 5.158 -6.269 1.00 95.06 203 SER A O 1
ATOM 1579 N N . TRP A 1 204 ? 1.539 7.348 -6.527 1.00 92.69 204 TRP A N 1
ATOM 1580 C CA . TRP A 1 204 ? 2.909 7.255 -7.008 1.00 92.69 204 TRP A CA 1
ATOM 1581 C C . TRP A 1 204 ? 3.710 8.452 -6.469 1.00 92.69 204 TRP A C 1
ATOM 1583 O O . TRP A 1 204 ? 3.231 9.170 -5.583 1.00 92.69 204 TRP A O 1
ATOM 1593 N N . TYR A 1 205 ? 4.918 8.678 -6.974 1.00 86.56 205 TYR A N 1
ATOM 1594 C CA . TYR A 1 205 ? 5.676 9.908 -6.731 1.00 86.56 205 TYR A CA 1
ATOM 1595 C C . TYR A 1 205 ? 5.596 10.854 -7.938 1.00 86.56 205 TYR A C 1
ATOM 1597 O O . TYR A 1 205 ? 5.526 10.423 -9.087 1.00 86.56 205 TYR A O 1
ATOM 1605 N N . ASP A 1 206 ? 5.652 12.153 -7.661 1.00 85.25 206 ASP A N 1
ATOM 1606 C CA . ASP A 1 206 ? 5.608 13.243 -8.652 1.00 85.25 206 ASP A CA 1
ATOM 1607 C C . ASP A 1 206 ? 6.700 14.304 -8.404 1.00 85.25 206 ASP A C 1
ATOM 1609 O O . ASP A 1 206 ? 6.697 15.380 -8.996 1.00 85.25 206 ASP A O 1
ATOM 1613 N N . GLY A 1 207 ? 7.638 14.021 -7.493 1.00 79.69 207 GLY A N 1
ATOM 1614 C CA . GLY A 1 207 ? 8.701 14.951 -7.105 1.00 79.69 207 GLY A CA 1
ATOM 1615 C C . GLY A 1 207 ? 8.229 16.123 -6.236 1.00 79.69 207 GLY A C 1
ATOM 1616 O O . GLY A 1 207 ? 9.048 16.937 -5.816 1.00 79.69 207 GLY A O 1
ATOM 1617 N N . THR A 1 208 ? 6.938 16.217 -5.902 1.00 82.94 208 THR A N 1
ATOM 1618 C CA . THR A 1 208 ? 6.401 17.346 -5.125 1.00 82.94 208 THR A CA 1
ATOM 1619 C C . THR A 1 208 ? 6.670 17.224 -3.628 1.00 82.94 208 THR A C 1
ATOM 1621 O O . THR A 1 208 ? 6.657 18.242 -2.920 1.00 82.94 208 THR A O 1
ATOM 1624 N N . LEU A 1 209 ? 6.904 16.002 -3.138 1.00 80.62 209 LEU A N 1
ATOM 1625 C CA . LEU A 1 209 ? 7.125 15.703 -1.731 1.00 80.62 209 LEU A CA 1
ATOM 1626 C C . LEU A 1 209 ? 8.396 14.888 -1.539 1.00 80.62 209 LEU A C 1
ATOM 1628 O O . LEU A 1 209 ? 8.519 13.766 -2.023 1.00 80.62 209 LEU A O 1
ATOM 1632 N N . SER A 1 210 ? 9.306 15.443 -0.746 1.00 81.06 210 SER A N 1
ATOM 1633 C CA . SER A 1 210 ? 10.503 14.761 -0.280 1.00 81.06 210 SER A CA 1
ATOM 1634 C C . SER A 1 210 ? 11.028 15.361 1.015 1.00 81.06 210 SER A C 1
ATOM 1636 O O . SER A 1 210 ? 10.558 16.404 1.486 1.00 81.06 210 SER A O 1
ATOM 1638 N N . PHE A 1 211 ? 12.003 14.700 1.637 1.00 77.12 211 PHE A N 1
ATOM 1639 C CA . PHE A 1 211 ? 12.678 15.301 2.781 1.00 77.12 211 PHE A CA 1
ATOM 1640 C C . PHE A 1 211 ? 13.558 16.487 2.350 1.00 77.12 211 PHE A C 1
ATOM 1642 O O . PHE A 1 211 ? 14.240 16.387 1.333 1.00 77.12 211 PHE A O 1
ATOM 1649 N N . PRO A 1 212 ? 13.620 17.585 3.136 1.00 75.25 212 PRO A N 1
ATOM 1650 C CA . PRO A 1 212 ? 14.303 18.822 2.732 1.00 75.25 212 PRO A CA 1
ATOM 1651 C C . PRO A 1 212 ? 15.776 18.670 2.321 1.00 75.25 212 PRO A C 1
ATOM 1653 O O . PRO A 1 212 ? 16.299 19.483 1.575 1.00 75.25 212 PRO A O 1
ATOM 1656 N N . TRP A 1 213 ? 16.459 17.645 2.824 1.00 74.00 213 TRP A N 1
ATOM 1657 C CA . TRP A 1 213 ? 17.873 17.336 2.569 1.00 74.00 213 TRP A CA 1
ATOM 1658 C C . TRP A 1 213 ? 18.086 16.277 1.473 1.00 74.00 213 TRP A C 1
ATOM 1660 O O . TRP A 1 213 ? 19.218 15.848 1.243 1.00 74.00 213 TRP A O 1
ATOM 1670 N N . CYS A 1 214 ? 16.997 15.840 0.839 1.00 71.50 214 CYS A N 1
ATOM 1671 C CA . CYS A 1 214 ? 16.955 14.891 -0.271 1.00 71.50 214 CYS A CA 1
ATOM 1672 C C . CYS A 1 214 ? 16.293 15.499 -1.520 1.00 71.50 214 CYS A C 1
ATOM 1674 O O . CYS A 1 214 ? 16.003 14.759 -2.457 1.00 71.50 214 CYS A O 1
ATOM 1676 N N . SER A 1 215 ? 16.022 16.810 -1.549 1.00 71.31 215 SER A N 1
ATOM 1677 C CA . SER A 1 215 ? 15.363 17.455 -2.693 1.00 71.31 215 SER A CA 1
ATOM 1678 C C . SER A 1 215 ? 16.188 17.333 -3.976 1.00 71.31 215 SER A C 1
ATOM 1680 O O . SER A 1 215 ? 15.629 17.104 -5.040 1.00 71.31 215 SER A O 1
ATOM 1682 N N . ASP A 1 216 ? 17.520 17.340 -3.862 1.00 70.69 216 ASP A N 1
ATOM 1683 C CA . ASP A 1 216 ? 18.449 17.108 -4.972 1.00 70.69 216 ASP A CA 1
ATOM 1684 C C . ASP A 1 216 ? 18.249 15.743 -5.647 1.00 70.69 216 ASP A C 1
ATOM 1686 O O . ASP A 1 216 ? 18.450 15.608 -6.852 1.00 70.69 216 ASP A O 1
ATOM 1690 N N . LEU A 1 217 ? 17.793 14.740 -4.895 1.00 69.69 217 LEU A N 1
ATOM 1691 C CA . LEU A 1 217 ? 17.476 13.415 -5.429 1.00 69.69 217 LEU A CA 1
ATOM 1692 C C . LEU A 1 217 ? 16.137 13.378 -6.190 1.00 69.69 217 LEU A C 1
ATOM 1694 O O . LEU A 1 217 ? 15.888 12.410 -6.904 1.00 69.69 217 LEU A O 1
ATOM 1698 N N . CYS A 1 218 ? 15.293 14.402 -6.016 1.00 69.38 218 CYS A N 1
ATOM 1699 C CA . CYS A 1 218 ? 13.943 14.527 -6.582 1.00 69.38 218 CYS A CA 1
ATOM 1700 C C . CYS A 1 218 ? 13.878 15.448 -7.802 1.00 69.38 218 CYS A C 1
ATOM 1702 O O . CYS A 1 218 ? 12.834 15.524 -8.443 1.00 69.38 218 CYS A O 1
ATOM 1704 N N . GLU A 1 219 ? 14.954 16.189 -8.064 1.00 67.44 219 GLU A N 1
ATOM 1705 C CA . GLU A 1 219 ? 15.007 17.246 -9.077 1.00 67.44 219 GLU A CA 1
ATOM 1706 C C . GLU A 1 219 ? 15.957 16.881 -10.232 1.00 67.44 219 GLU A C 1
ATOM 1708 O O . GLU A 1 219 ? 15.702 17.269 -11.366 1.00 67.44 219 GLU A O 1
ATOM 1713 N N . ASP A 1 220 ? 17.015 16.088 -9.993 1.00 68.00 220 ASP A N 1
ATOM 1714 C CA . ASP A 1 220 ? 17.994 15.712 -11.027 1.00 68.00 220 ASP A CA 1
ATOM 1715 C C . ASP A 1 220 ? 18.119 14.190 -11.235 1.00 68.00 220 ASP A C 1
ATOM 1717 O O . ASP A 1 220 ? 19.023 13.506 -10.739 1.00 68.00 220 ASP A O 1
ATOM 1721 N N . PHE A 1 221 ? 17.223 13.664 -12.070 1.00 68.94 221 PHE A N 1
ATOM 1722 C CA . PHE A 1 221 ? 17.170 12.253 -12.473 1.00 68.94 221 PHE A CA 1
ATOM 1723 C C . PHE A 1 221 ? 18.256 11.858 -13.476 1.00 68.94 221 PHE A C 1
ATOM 1725 O O . PHE A 1 221 ? 18.405 10.674 -13.793 1.00 68.94 221 PHE A O 1
ATOM 1732 N N . THR A 1 222 ? 18.994 12.832 -14.017 1.00 66.62 222 THR A N 1
ATOM 1733 C CA . THR A 1 222 ? 20.146 12.550 -14.879 1.00 66.62 222 THR A CA 1
ATOM 1734 C C . THR A 1 222 ? 21.351 12.150 -14.038 1.00 66.62 222 THR A C 1
ATOM 1736 O O . THR A 1 222 ? 22.047 11.195 -14.385 1.00 66.62 222 THR A O 1
ATOM 1739 N N . THR A 1 223 ? 21.536 12.813 -12.894 1.00 64.94 223 THR A N 1
ATOM 1740 C CA . THR A 1 223 ? 22.569 12.481 -11.908 1.00 64.94 223 THR A CA 1
ATOM 1741 C C . THR A 1 223 ? 22.179 11.262 -11.071 1.00 64.94 223 THR A C 1
ATOM 1743 O O . THR A 1 223 ? 23.038 10.439 -10.752 1.00 64.94 223 THR A O 1
ATOM 1746 N N . TRP A 1 224 ? 20.890 11.104 -10.759 1.00 63.72 224 TRP A N 1
ATOM 1747 C CA . TRP A 1 224 ? 20.370 9.993 -9.961 1.00 63.72 224 TRP A CA 1
ATOM 1748 C C . TRP A 1 224 ? 19.246 9.262 -10.695 1.00 63.72 224 TRP A C 1
ATOM 1750 O O . TRP A 1 224 ? 18.074 9.458 -10.376 1.00 63.72 224 TRP A O 1
ATOM 1760 N N . PRO A 1 225 ? 19.559 8.398 -11.677 1.00 68.75 225 PRO A N 1
ATOM 1761 C CA . PRO A 1 225 ? 18.528 7.641 -12.367 1.00 68.75 225 PRO A CA 1
ATOM 1762 C C . PRO A 1 225 ? 17.879 6.649 -11.397 1.00 68.75 225 PRO A C 1
ATOM 1764 O O . PRO A 1 225 ? 18.561 5.849 -10.744 1.00 68.75 225 PRO A O 1
ATOM 1767 N N . TRP A 1 226 ? 16.550 6.704 -11.298 1.00 78.06 226 TRP A N 1
ATOM 1768 C CA . TRP A 1 226 ? 15.797 5.747 -10.493 1.00 78.06 226 TRP A CA 1
ATOM 1769 C C . TRP A 1 226 ? 15.506 4.501 -11.310 1.00 78.06 226 TRP A C 1
ATOM 1771 O O . TRP A 1 226 ? 15.141 4.568 -12.490 1.00 78.06 226 TRP A O 1
ATOM 1781 N N . VAL A 1 227 ? 15.663 3.356 -10.653 1.00 80.88 227 VAL A N 1
ATOM 1782 C CA . VAL A 1 227 ? 15.400 2.048 -11.255 1.00 80.88 227 VAL A CA 1
ATOM 1783 C C . VAL A 1 227 ? 13.946 1.942 -11.703 1.00 80.88 227 VAL A C 1
ATOM 1785 O O . VAL A 1 227 ? 13.686 1.410 -12.778 1.00 80.88 227 VAL A O 1
ATOM 1788 N N . ASP A 1 228 ? 13.019 2.522 -10.949 1.00 85.69 228 ASP A N 1
ATOM 1789 C CA . ASP A 1 228 ? 11.599 2.500 -11.276 1.00 85.69 228 ASP A CA 1
ATOM 1790 C C . ASP A 1 228 ? 11.289 3.094 -12.658 1.00 85.69 228 ASP A C 1
ATOM 1792 O O . ASP A 1 228 ? 10.601 2.461 -13.446 1.00 85.69 228 ASP A O 1
ATOM 1796 N N . PHE A 1 229 ? 11.874 4.238 -13.034 1.00 81.69 229 PHE A N 1
ATOM 1797 C CA . PHE A 1 229 ? 11.682 4.823 -14.377 1.00 81.69 229 PHE A CA 1
ATOM 1798 C C . PHE A 1 229 ? 12.353 4.038 -15.503 1.00 81.69 229 PHE A C 1
ATOM 1800 O O . PHE A 1 229 ? 12.251 4.404 -16.669 1.00 81.69 229 PHE A O 1
ATOM 1807 N N . THR A 1 230 ? 13.111 3.004 -15.151 1.00 81.62 230 THR A N 1
ATOM 1808 C CA . THR A 1 230 ? 13.736 2.092 -16.108 1.00 81.62 230 THR A CA 1
ATOM 1809 C C . THR A 1 230 ? 12.971 0.773 -16.188 1.00 81.62 230 THR A C 1
ATOM 1811 O O . THR A 1 230 ? 12.942 0.153 -17.246 1.00 81.62 230 THR A O 1
ATOM 1814 N N . ARG A 1 231 ? 12.392 0.315 -15.070 1.00 87.62 231 ARG A N 1
ATOM 1815 C CA . ARG A 1 231 ? 11.727 -0.991 -14.962 1.00 87.62 231 ARG A CA 1
ATOM 1816 C C . ARG A 1 231 ? 10.209 -0.912 -15.053 1.00 87.62 231 ARG A C 1
ATOM 1818 O O . ARG A 1 231 ? 9.597 -1.943 -15.299 1.00 87.62 231 ARG A O 1
ATOM 1825 N N . CYS A 1 232 ? 9.599 0.250 -14.855 1.00 90.62 232 CYS A N 1
ATOM 1826 C CA . CYS A 1 232 ? 8.179 0.438 -15.115 1.00 90.62 232 CYS A CA 1
ATOM 1827 C C . CYS A 1 232 ? 7.944 0.732 -16.602 1.00 90.62 232 CYS A C 1
ATOM 1829 O O . CYS A 1 232 ? 8.703 1.473 -17.225 1.00 90.62 232 CYS A O 1
ATOM 1831 N N . SER A 1 233 ? 6.865 0.171 -17.140 1.00 91.56 233 SER A N 1
ATOM 1832 C CA . SER A 1 233 ? 6.349 0.456 -18.478 1.00 91.56 233 SER A CA 1
ATOM 1833 C C . SER A 1 233 ? 4.905 0.907 -18.320 1.00 91.56 233 SER A C 1
ATOM 1835 O O . SER A 1 233 ? 4.036 0.107 -17.974 1.00 91.56 233 SER A O 1
ATOM 1837 N N . TRP A 1 234 ? 4.654 2.200 -18.493 1.00 91.94 234 TRP A N 1
ATOM 1838 C CA . TRP A 1 234 ? 3.318 2.780 -18.360 1.00 91.94 234 TRP A CA 1
ATOM 1839 C C . TRP A 1 234 ? 2.677 2.946 -19.741 1.00 91.94 234 TRP A C 1
ATOM 1841 O O . TRP A 1 234 ? 3.409 3.170 -20.706 1.00 91.94 234 TRP A O 1
ATOM 1851 N N . PRO A 1 235 ? 1.339 2.869 -19.857 1.00 90.31 235 PRO A N 1
ATOM 1852 C CA . PRO A 1 235 ? 0.662 3.159 -21.117 1.00 90.31 235 PRO A CA 1
ATOM 1853 C C . PRO A 1 235 ? 0.975 4.557 -21.666 1.00 90.31 235 PRO A C 1
ATOM 1855 O O . PRO A 1 235 ? 1.242 5.486 -20.902 1.00 90.31 235 PRO A O 1
ATOM 1858 N N . ASP A 1 236 ? 0.864 4.708 -22.989 1.00 87.88 236 ASP A N 1
ATOM 1859 C CA . ASP A 1 236 ? 1.180 5.947 -23.720 1.00 87.88 236 ASP A CA 1
ATOM 1860 C C . ASP A 1 236 ? 0.413 7.182 -23.211 1.00 87.88 236 ASP A C 1
ATOM 1862 O O . ASP A 1 236 ? 0.866 8.306 -23.398 1.00 87.88 236 ASP A O 1
ATOM 1866 N N . GLU A 1 237 ? -0.735 7.001 -22.554 1.00 88.50 237 GLU A N 1
ATOM 1867 C CA . GLU A 1 237 ? -1.504 8.097 -21.947 1.00 88.50 237 GLU A CA 1
ATOM 1868 C C . GLU A 1 237 ? -0.770 8.806 -20.798 1.00 88.50 237 GLU A C 1
ATOM 1870 O O . GLU A 1 237 ? -1.051 9.974 -20.544 1.00 88.50 237 GLU A O 1
ATOM 1875 N N . PHE A 1 238 ? 0.193 8.136 -20.156 1.00 88.75 238 PHE A N 1
ATOM 1876 C CA . PHE A 1 238 ? 1.066 8.722 -19.132 1.00 88.75 238 PHE A CA 1
ATOM 1877 C C . PHE A 1 238 ? 2.424 9.165 -19.700 1.00 88.75 238 PHE A C 1
ATOM 1879 O O . PHE A 1 238 ? 3.315 9.581 -18.949 1.00 88.75 238 PHE A O 1
ATOM 1886 N N . ALA A 1 239 ? 2.626 9.041 -21.018 1.00 79.81 239 ALA A N 1
ATOM 1887 C CA . ALA A 1 239 ? 3.843 9.502 -21.665 1.00 79.81 239 ALA A CA 1
ATOM 1888 C C . ALA A 1 239 ? 3.886 11.036 -21.676 1.00 79.81 239 ALA A C 1
ATOM 1890 O O . ALA A 1 239 ? 2.924 11.703 -22.055 1.00 79.81 239 ALA A O 1
ATOM 1891 N N . ARG A 1 240 ? 5.035 11.602 -21.297 1.00 70.69 240 ARG A N 1
ATOM 1892 C CA . ARG A 1 240 ? 5.258 13.052 -21.354 1.00 70.69 240 ARG A CA 1
ATOM 1893 C C . ARG A 1 240 ? 5.393 13.546 -22.787 1.00 70.69 240 ARG A C 1
ATOM 1895 O O . ARG A 1 240 ? 5.976 12.873 -23.642 1.00 70.69 240 ARG A O 1
ATOM 1902 N N . ASP A 1 241 ? 4.974 14.791 -23.013 1.00 59.69 241 ASP A N 1
ATOM 1903 C CA . ASP A 1 241 ? 5.396 15.524 -24.202 1.00 59.69 241 ASP A CA 1
ATOM 1904 C C . ASP A 1 241 ? 6.903 15.817 -24.105 1.00 59.69 241 ASP A C 1
ATOM 1906 O O . ASP A 1 241 ? 7.399 16.403 -23.140 1.00 59.69 241 ASP A O 1
ATOM 1910 N N . SER A 1 242 ? 7.647 15.396 -25.126 1.00 55.22 242 SER A N 1
ATOM 1911 C CA . SER A 1 242 ? 9.113 15.466 -25.223 1.00 55.22 242 SER A CA 1
ATOM 1912 C C . SER A 1 242 ? 9.721 16.873 -25.081 1.00 55.22 242 SER A C 1
ATOM 1914 O O . SER A 1 242 ? 10.945 17.015 -25.052 1.00 55.22 242 SER A O 1
ATOM 1916 N N . THR A 1 243 ? 8.892 17.918 -25.021 1.00 53.94 243 THR A N 1
ATOM 1917 C CA . THR A 1 243 ? 9.305 19.320 -24.895 1.00 53.94 243 THR A CA 1
ATOM 1918 C C . THR A 1 243 ? 9.519 19.796 -23.459 1.00 53.94 243 THR A C 1
ATOM 1920 O O . THR A 1 243 ? 10.088 20.872 -23.278 1.00 53.94 243 THR A O 1
ATOM 1923 N N . ASP A 1 244 ? 9.070 19.045 -22.451 1.00 54.66 244 ASP A N 1
ATOM 1924 C CA . ASP A 1 244 ? 9.230 19.426 -21.047 1.00 54.66 244 ASP A CA 1
ATOM 1925 C C . ASP A 1 244 ? 10.545 18.861 -20.475 1.00 54.66 244 ASP A C 1
ATOM 1927 O O . ASP A 1 244 ? 10.670 17.677 -20.148 1.00 54.66 244 ASP A O 1
ATOM 1931 N N . LEU A 1 245 ? 11.562 19.728 -20.449 1.00 52.56 245 LEU A N 1
ATOM 1932 C CA . LEU A 1 245 ? 12.968 19.386 -20.213 1.00 52.56 245 LEU A CA 1
ATOM 1933 C C . LEU A 1 245 ? 13.330 19.209 -18.734 1.00 52.56 245 LEU A C 1
ATOM 1935 O O . LEU A 1 245 ? 14.404 18.676 -18.451 1.00 52.56 245 LEU A O 1
ATOM 1939 N N . ASP A 1 246 ? 12.472 19.644 -17.810 1.00 55.34 246 ASP A N 1
ATOM 1940 C CA . ASP A 1 246 ? 12.849 19.738 -16.398 1.00 55.34 246 ASP A CA 1
ATOM 1941 C C . ASP A 1 246 ? 12.792 18.373 -15.693 1.00 55.34 246 ASP A C 1
ATOM 1943 O O . ASP A 1 246 ? 13.550 18.140 -14.752 1.00 55.34 246 ASP A O 1
ATOM 1947 N N . ASN A 1 247 ? 11.965 17.430 -16.173 1.00 59.59 247 ASN A N 1
ATOM 1948 C CA . ASN A 1 247 ? 11.911 16.074 -15.623 1.00 59.59 247 ASN A CA 1
ATOM 1949 C C . ASN A 1 247 ? 11.239 15.037 -16.554 1.00 59.59 247 ASN A C 1
ATOM 1951 O O . ASN A 1 247 ? 10.091 14.647 -16.340 1.00 59.59 247 ASN A O 1
ATOM 1955 N N . PRO A 1 248 ? 11.935 14.526 -17.582 1.00 60.03 248 PRO A N 1
ATOM 1956 C CA . PRO A 1 248 ? 11.335 13.656 -18.597 1.00 60.03 248 PRO A CA 1
ATOM 1957 C C . PRO A 1 248 ? 10.978 12.241 -18.103 1.00 60.03 248 PRO A C 1
ATOM 1959 O O . PRO A 1 248 ? 10.543 11.421 -18.907 1.00 60.03 248 PRO A O 1
ATOM 1962 N N . ARG A 1 249 ? 11.219 11.908 -16.824 1.00 70.19 249 ARG A N 1
ATOM 1963 C CA . ARG A 1 249 ? 11.086 10.535 -16.308 1.00 70.19 249 ARG A CA 1
ATOM 1964 C C . ARG A 1 249 ? 9.853 10.297 -15.439 1.00 70.19 249 ARG A C 1
ATOM 1966 O O . ARG A 1 249 ? 9.451 9.144 -15.328 1.00 70.19 249 ARG A O 1
ATOM 1973 N N . ILE A 1 250 ? 9.249 11.332 -14.854 1.00 79.31 250 ILE A N 1
ATOM 1974 C CA . ILE A 1 250 ? 8.010 11.183 -14.075 1.00 79.31 250 ILE A CA 1
ATOM 1975 C C . ILE A 1 250 ? 6.820 11.070 -15.038 1.00 79.31 250 ILE A C 1
ATOM 1977 O O . ILE A 1 250 ? 6.649 11.965 -15.854 1.00 79.31 250 ILE A O 1
ATOM 1981 N N . PRO A 1 251 ? 6.000 10.010 -14.981 1.00 85.19 251 PRO A N 1
ATOM 1982 C CA . PRO A 1 251 ? 4.825 9.898 -15.845 1.00 85.19 251 PRO A CA 1
ATOM 1983 C C . PRO A 1 251 ? 3.769 10.966 -15.512 1.00 85.19 251 PRO A C 1
ATOM 1985 O O . PRO A 1 251 ? 3.443 11.163 -14.339 1.00 85.19 251 PRO A O 1
ATOM 1988 N N . ASP A 1 252 ? 3.218 11.626 -16.533 1.00 85.56 252 ASP A N 1
ATOM 1989 C CA . ASP A 1 252 ? 2.194 12.665 -16.355 1.00 85.56 252 ASP A CA 1
ATOM 1990 C C . ASP A 1 252 ? 0.838 12.034 -16.038 1.00 85.56 252 ASP A C 1
ATOM 1992 O O . ASP A 1 252 ? 0.435 11.082 -16.696 1.00 85.56 252 ASP A O 1
ATOM 1996 N N . GLY A 1 253 ? 0.114 12.556 -15.044 1.00 90.06 253 GLY A N 1
ATOM 1997 C CA . GLY A 1 253 ? -1.234 12.082 -14.698 1.00 90.06 253 GLY A CA 1
ATOM 1998 C C . GLY A 1 253 ? -1.285 10.758 -13.923 1.00 90.06 253 GLY A C 1
ATOM 1999 O O . GLY A 1 253 ? -2.366 10.304 -13.546 1.00 90.06 253 GLY A O 1
ATOM 2000 N N . LEU A 1 254 ? -0.141 10.105 -13.683 1.00 92.44 254 LEU A N 1
ATOM 2001 C CA . LEU A 1 254 ? -0.106 8.791 -13.035 1.00 92.44 254 LEU A CA 1
ATOM 2002 C C . LEU A 1 254 ? -0.478 8.861 -11.549 1.00 92.44 254 LEU A C 1
ATOM 2004 O O . LEU A 1 254 ? -1.140 7.956 -11.040 1.00 92.44 254 LEU A O 1
ATOM 2008 N N . VAL A 1 255 ? -0.080 9.928 -10.847 1.00 93.31 255 VAL A N 1
ATOM 2009 C CA . VAL A 1 255 ? -0.498 10.133 -9.452 1.00 93.31 255 VAL A CA 1
ATOM 2010 C C . VAL A 1 255 ? -2.011 10.311 -9.395 1.00 93.31 255 VAL A C 1
ATOM 2012 O O . VAL A 1 255 ? -2.667 9.607 -8.635 1.00 93.31 255 VAL A O 1
ATOM 2015 N N . GLU A 1 256 ? -2.575 11.173 -10.238 1.00 95.31 256 GLU A N 1
ATOM 2016 C CA . GLU A 1 256 ? -4.012 11.427 -10.332 1.00 95.31 256 GLU A CA 1
ATOM 2017 C C . GLU A 1 256 ? -4.799 10.144 -10.618 1.00 95.31 256 GLU A C 1
ATOM 2019 O O . GLU A 1 256 ? -5.788 9.877 -9.937 1.00 95.31 256 GLU A O 1
ATOM 2024 N N . TYR A 1 257 ? -4.315 9.306 -11.539 1.00 96.31 257 TYR A N 1
ATOM 2025 C CA . TYR A 1 257 ? -4.906 7.998 -11.827 1.00 96.31 257 TYR A CA 1
ATOM 2026 C C . TYR A 1 257 ? -5.006 7.102 -10.580 1.00 96.31 257 TYR A C 1
ATOM 2028 O O . TYR A 1 257 ? -6.038 6.474 -10.334 1.00 96.31 257 TYR A O 1
ATOM 2036 N N . PHE A 1 258 ? -3.955 7.039 -9.755 1.00 96.75 258 PHE A N 1
ATOM 2037 C CA . PHE A 1 258 ? -3.999 6.261 -8.513 1.00 96.75 258 PHE A CA 1
ATOM 2038 C C . PHE A 1 258 ? -4.854 6.920 -7.426 1.00 96.75 258 PHE A C 1
ATOM 2040 O O . PHE A 1 258 ? -5.510 6.212 -6.661 1.00 96.75 258 PHE A O 1
ATOM 2047 N N . LEU A 1 259 ? -4.883 8.252 -7.359 1.00 96.56 259 LEU A N 1
ATOM 2048 C CA . LEU A 1 259 ? -5.735 8.975 -6.416 1.00 96.56 259 LEU A CA 1
ATOM 2049 C C . LEU A 1 259 ? -7.221 8.765 -6.721 1.00 96.56 259 LEU A C 1
ATOM 2051 O O . LEU A 1 259 ? -7.992 8.582 -5.778 1.00 96.56 259 LEU A O 1
ATOM 2055 N N . GLU A 1 260 ? -7.611 8.721 -7.998 1.00 97.69 260 GLU A N 1
ATOM 2056 C CA . GLU A 1 260 ? -8.987 8.436 -8.428 1.00 97.69 260 GLU A CA 1
ATOM 2057 C C . GLU A 1 260 ? -9.465 7.074 -7.893 1.00 97.69 260 GLU A C 1
ATOM 2059 O O . GLU A 1 260 ? -10.584 6.945 -7.393 1.00 97.69 260 GLU A O 1
ATOM 2064 N N . LYS A 1 261 ? -8.586 6.061 -7.877 1.00 96.44 261 LYS A N 1
ATOM 2065 C CA . LYS A 1 261 ? -8.906 4.731 -7.323 1.00 96.44 261 LYS A CA 1
ATOM 2066 C C . LYS A 1 261 ? -9.237 4.756 -5.826 1.00 96.44 261 LYS A C 1
ATOM 2068 O O . LYS A 1 261 ? -9.960 3.878 -5.357 1.00 96.44 261 LYS A O 1
ATOM 2073 N N . ASN A 1 262 ? -8.748 5.742 -5.073 1.00 97.38 262 ASN A N 1
ATOM 2074 C CA . ASN A 1 262 ? -9.037 5.859 -3.642 1.00 97.38 262 ASN A CA 1
ATOM 2075 C C . ASN A 1 262 ? -10.398 6.528 -3.367 1.00 97.38 262 ASN A C 1
ATOM 2077 O O . ASN A 1 262 ? -10.962 6.342 -2.286 1.00 97.38 262 ASN A O 1
ATOM 2081 N N . GLU A 1 263 ? -10.941 7.304 -4.315 1.00 96.50 263 GLU A N 1
ATOM 2082 C CA . GLU A 1 263 ? -12.089 8.195 -4.082 1.00 96.50 263 GLU A CA 1
ATOM 2083 C C . GLU A 1 263 ? -13.336 7.463 -3.587 1.00 96.50 263 GLU A C 1
ATOM 2085 O O . GLU A 1 263 ? -14.002 7.932 -2.661 1.00 96.50 263 GLU A O 1
ATOM 2090 N N . GLY A 1 264 ? -13.636 6.292 -4.157 1.00 95.94 264 GLY A N 1
ATOM 2091 C CA . GLY A 1 264 ? -14.795 5.492 -3.757 1.00 95.94 264 GLY A CA 1
ATOM 2092 C C . GLY A 1 264 ? -14.753 5.118 -2.272 1.00 95.94 264 GLY A C 1
ATOM 2093 O O . GLY A 1 264 ? -15.704 5.378 -1.533 1.00 95.94 264 GLY A O 1
ATOM 2094 N N . ALA A 1 265 ? -13.618 4.587 -1.811 1.00 95.50 265 ALA A N 1
ATOM 2095 C CA . ALA A 1 265 ? -13.423 4.197 -0.417 1.00 95.50 265 ALA A CA 1
ATOM 2096 C C . ALA A 1 265 ? -13.444 5.408 0.532 1.00 95.50 265 ALA A C 1
ATOM 2098 O O . ALA A 1 265 ? -14.053 5.361 1.603 1.00 95.50 265 ALA A O 1
ATOM 2099 N N . ILE A 1 266 ? -12.824 6.520 0.125 1.00 95.88 266 ILE A N 1
ATOM 2100 C CA . ILE A 1 266 ? -12.848 7.775 0.887 1.00 95.88 266 ILE A CA 1
ATOM 2101 C C . ILE A 1 266 ? -14.285 8.264 1.061 1.00 95.88 266 ILE A C 1
ATOM 2103 O O . ILE A 1 266 ? -14.698 8.576 2.181 1.00 95.88 266 ILE A O 1
ATOM 2107 N N . HIS A 1 267 ? -15.064 8.284 -0.022 1.00 95.69 267 HIS A N 1
ATOM 2108 C CA . HIS A 1 267 ? -16.450 8.730 0.004 1.00 95.69 267 HIS A CA 1
ATOM 2109 C C . HIS A 1 267 ? -17.309 7.868 0.939 1.00 95.69 267 HIS A C 1
ATOM 2111 O O . HIS A 1 267 ? -18.120 8.393 1.708 1.00 95.69 267 HIS A O 1
ATOM 2117 N N . GLU A 1 268 ? -17.118 6.547 0.929 1.00 95.38 268 GLU A N 1
ATOM 2118 C CA . GLU A 1 268 ? -17.827 5.625 1.821 1.00 95.38 268 GLU A CA 1
ATOM 2119 C C . GLU A 1 268 ? -17.500 5.873 3.302 1.00 95.38 268 GLU A C 1
ATOM 2121 O O . GLU A 1 268 ? -18.413 5.951 4.139 1.00 95.38 268 GLU A O 1
ATOM 2126 N N . ILE A 1 269 ? -16.225 6.094 3.635 1.00 94.19 269 ILE A N 1
ATOM 2127 C CA . ILE A 1 269 ? -15.794 6.419 5.001 1.00 94.19 269 ILE A CA 1
ATOM 2128 C C . ILE A 1 269 ? -16.325 7.791 5.438 1.00 94.19 269 ILE A C 1
ATOM 2130 O O . ILE A 1 269 ? -16.908 7.904 6.520 1.00 94.19 269 ILE A O 1
ATOM 2134 N N . GLN A 1 270 ? -16.199 8.824 4.601 1.00 94.12 270 GLN A N 1
ATOM 2135 C CA . GLN A 1 270 ? -16.719 10.168 4.883 1.00 94.12 270 GLN A CA 1
ATOM 2136 C C . GLN A 1 270 ? -18.237 10.155 5.103 1.00 94.12 270 GLN A C 1
ATOM 2138 O O . GLN A 1 270 ? -18.753 10.803 6.022 1.00 94.12 270 GLN A O 1
ATOM 2143 N N . LYS A 1 271 ? -18.972 9.373 4.303 1.00 93.44 271 LYS A N 1
ATOM 2144 C CA . LYS A 1 271 ? -20.413 9.163 4.474 1.00 93.44 271 LYS A CA 1
ATOM 2145 C C . LYS A 1 271 ? -20.726 8.480 5.807 1.00 93.44 271 LYS A C 1
ATOM 2147 O O . LYS A 1 271 ? -21.611 8.943 6.529 1.00 93.44 271 LYS A O 1
ATOM 2152 N N . SER A 1 272 ? -19.993 7.424 6.166 1.00 92.44 272 SER A N 1
ATOM 2153 C CA . SER A 1 272 ? -20.101 6.749 7.471 1.00 92.44 272 SER A CA 1
ATOM 2154 C C . SER A 1 272 ? -19.859 7.719 8.633 1.00 92.44 272 SER A C 1
ATOM 2156 O O . SER A 1 272 ? -20.661 7.782 9.570 1.00 92.44 272 SER A O 1
ATOM 2158 N N . TYR A 1 273 ? -18.817 8.548 8.552 1.00 92.62 273 TYR A N 1
ATOM 2159 C CA . TYR A 1 273 ? -18.541 9.576 9.553 1.00 92.62 273 TYR A CA 1
ATOM 2160 C C . TYR A 1 273 ? -19.651 10.617 9.653 1.00 92.62 273 TYR A C 1
ATOM 2162 O O . TYR A 1 273 ? -20.111 10.901 10.760 1.00 92.62 273 TYR A O 1
ATOM 2170 N N . SER A 1 274 ? -20.150 11.115 8.524 1.00 91.94 274 SER A N 1
ATOM 2171 C CA . SER A 1 274 ? -21.242 12.093 8.484 1.00 91.94 274 SER A CA 1
ATOM 2172 C C . SER A 1 274 ? -22.516 11.562 9.158 1.00 91.94 274 SER A C 1
ATOM 2174 O O . SER A 1 274 ? -23.126 12.251 9.978 1.00 91.94 274 SER A O 1
ATOM 2176 N N . LEU A 1 275 ? -22.897 10.309 8.882 1.00 91.31 275 LEU A N 1
ATOM 2177 C CA . LEU A 1 275 ? -24.067 9.662 9.493 1.00 91.31 275 LEU A CA 1
ATOM 2178 C C . LEU A 1 275 ? -23.908 9.486 11.013 1.00 91.31 275 LEU A C 1
ATOM 2180 O O . LEU A 1 275 ? -24.845 9.732 11.781 1.00 91.31 275 LEU A O 1
ATOM 2184 N N . ARG A 1 276 ? -22.708 9.102 11.464 1.00 90.81 276 ARG A N 1
ATOM 2185 C CA . ARG A 1 276 ? -22.396 8.949 12.892 1.00 90.81 276 ARG A CA 1
ATOM 2186 C C . ARG A 1 276 ? -22.369 10.291 13.619 1.00 90.81 276 ARG A C 1
ATOM 2188 O O . ARG A 1 276 ? -22.904 10.377 14.722 1.00 90.81 276 ARG A O 1
ATOM 2195 N N . GLN A 1 277 ? -21.843 11.350 12.999 1.00 89.12 277 GLN A N 1
ATOM 2196 C CA . GLN A 1 277 ? -21.890 12.709 13.552 1.00 89.12 277 GLN A CA 1
ATOM 2197 C C . GLN A 1 277 ? -23.330 13.197 13.748 1.00 89.12 277 GLN A C 1
ATOM 2199 O O . GLN A 1 277 ? -23.668 13.684 14.828 1.00 89.12 277 GLN A O 1
ATOM 2204 N N . GLN A 1 278 ? -24.198 13.016 12.745 1.00 90.31 278 GLN A N 1
ATOM 2205 C CA . GLN A 1 278 ? -25.622 13.370 12.840 1.00 90.31 278 GLN A CA 1
ATOM 2206 C C . GLN A 1 278 ? -26.317 12.632 13.992 1.00 90.31 278 GLN A C 1
ATOM 2208 O O . GLN A 1 278 ? -27.125 13.214 14.718 1.00 90.31 278 GLN A O 1
ATOM 2213 N N . SER A 1 279 ? -25.943 11.370 14.201 1.00 90.81 279 SER A N 1
ATOM 2214 C CA . SER A 1 279 ? -26.467 10.517 15.272 1.00 90.81 279 SER A CA 1
ATOM 2215 C C . SER A 1 279 ? -25.759 10.722 16.621 1.00 90.81 279 SER A C 1
ATOM 2217 O O . SER A 1 279 ? -26.115 10.073 17.604 1.00 90.81 279 SER A O 1
ATOM 2219 N N . LYS A 1 280 ? -24.780 11.639 16.699 1.00 89.88 280 LYS A N 1
ATOM 2220 C CA . LYS A 1 280 ? -23.920 11.893 17.873 1.00 89.88 280 LYS A CA 1
ATOM 2221 C C . LYS A 1 280 ? -23.199 10.640 18.384 1.00 89.88 280 LYS A C 1
ATOM 2223 O O . LYS A 1 280 ? -22.890 10.526 19.571 1.00 89.88 280 LYS A O 1
ATOM 2228 N N . GLU A 1 281 ? -22.931 9.701 17.487 1.00 87.50 281 GLU A N 1
ATOM 2229 C CA . GLU A 1 281 ? -22.130 8.522 17.769 1.00 87.50 281 GLU A CA 1
ATOM 2230 C C . GLU A 1 281 ? -20.643 8.864 17.747 1.00 87.50 281 GLU A C 1
ATOM 2232 O O . GLU A 1 281 ? -20.183 9.794 17.081 1.00 87.50 281 GLU A O 1
ATOM 2237 N N . LYS A 1 282 ? -19.860 8.071 18.475 1.00 87.19 282 LYS A N 1
ATOM 2238 C CA . LYS A 1 282 ? -18.409 8.184 18.431 1.00 87.19 282 LYS A CA 1
ATOM 2239 C C . LYS A 1 282 ? -17.897 7.708 17.071 1.00 87.19 282 LYS A C 1
ATOM 2241 O O . LYS A 1 282 ? -18.238 6.612 16.633 1.00 87.19 282 LYS A O 1
ATOM 2246 N N . LEU A 1 283 ? -17.031 8.503 16.448 1.00 88.94 283 LEU A N 1
ATOM 2247 C CA . LEU A 1 283 ? -16.377 8.117 15.202 1.00 88.94 283 LEU A CA 1
ATOM 2248 C C . LEU A 1 283 ? -15.372 6.978 15.440 1.00 88.94 283 LEU A C 1
ATOM 2250 O O . LEU A 1 283 ? -14.608 7.040 16.414 1.00 88.94 283 LEU A O 1
ATOM 2254 N N . PRO A 1 284 ? -15.358 5.950 14.573 1.00 91.06 284 PRO A N 1
ATOM 2255 C CA . PRO A 1 284 ? -14.242 5.019 14.489 1.00 91.06 284 PRO A CA 1
ATOM 2256 C C . PRO A 1 284 ? -12.921 5.752 14.241 1.00 91.06 284 PRO A C 1
ATOM 2258 O O . PRO A 1 284 ? -12.903 6.785 13.572 1.00 91.06 284 PRO A O 1
ATOM 2261 N N . GLY A 1 285 ? -11.816 5.196 14.738 1.00 92.19 285 GLY A N 1
ATOM 2262 C CA . GLY A 1 285 ? -10.479 5.636 14.336 1.00 92.19 285 GLY A CA 1
ATOM 2263 C C . GLY A 1 285 ? -10.254 5.455 12.831 1.00 92.19 285 GLY A C 1
ATOM 2264 O O . GLY A 1 285 ? -11.032 4.776 12.161 1.00 92.19 285 GLY A O 1
ATOM 2265 N N . LEU A 1 286 ? -9.185 6.050 12.313 1.00 93.50 286 LEU A N 1
ATOM 2266 C CA . LEU A 1 286 ? -8.764 5.916 10.921 1.00 93.50 286 LEU A CA 1
ATOM 2267 C C . LEU A 1 286 ? -7.287 5.542 10.882 1.00 93.50 286 LEU A C 1
ATOM 2269 O O . LEU A 1 286 ? -6.468 6.202 11.521 1.00 93.50 286 LEU A O 1
ATOM 2273 N N . ILE A 1 287 ? -6.970 4.490 10.137 1.00 94.44 287 ILE A N 1
ATOM 2274 C CA . ILE A 1 287 ? -5.617 4.040 9.834 1.00 94.44 287 ILE A CA 1
ATOM 2275 C C . ILE A 1 287 ? -5.510 3.972 8.316 1.00 94.44 287 ILE A C 1
ATOM 2277 O O . ILE A 1 287 ? -6.034 3.056 7.686 1.00 94.44 287 ILE A O 1
ATOM 2281 N N . THR A 1 288 ? -4.833 4.952 7.733 1.00 94.75 288 THR A N 1
ATOM 2282 C CA . THR A 1 288 ? -4.453 4.942 6.319 1.00 94.75 288 THR A CA 1
ATOM 2283 C C . THR A 1 288 ? -3.027 4.440 6.173 1.00 94.75 288 THR A C 1
ATOM 2285 O O . THR A 1 288 ? -2.182 4.773 7.007 1.00 94.75 288 THR A O 1
ATOM 2288 N N . PHE A 1 289 ? -2.729 3.722 5.095 1.00 93.44 289 PHE A N 1
ATOM 2289 C CA . PHE A 1 289 ? -1.353 3.369 4.758 1.00 93.44 289 PHE A CA 1
ATOM 2290 C C . PHE A 1 289 ? -1.129 3.390 3.245 1.00 93.44 289 PHE A C 1
ATOM 2292 O O . PHE A 1 289 ? -1.998 3.000 2.470 1.00 93.44 289 PHE A O 1
ATOM 2299 N N . THR A 1 290 ? 0.046 3.856 2.837 1.00 93.44 290 THR A N 1
ATOM 2300 C CA . THR A 1 290 ? 0.492 3.937 1.444 1.00 93.44 290 THR A CA 1
ATOM 2301 C C . THR A 1 290 ? 1.998 3.718 1.398 1.00 93.44 290 THR A C 1
ATOM 2303 O O . THR A 1 290 ? 2.691 4.016 2.374 1.00 93.44 290 THR A O 1
ATOM 2306 N N . HIS A 1 291 ? 2.504 3.221 0.274 1.00 91.25 291 HIS A N 1
ATOM 2307 C CA . HIS A 1 291 ? 3.941 3.125 0.041 1.00 91.25 291 HIS A CA 1
ATOM 2308 C C . HIS A 1 291 ? 4.568 4.483 -0.341 1.00 91.25 291 HIS A C 1
ATOM 2310 O O . HIS A 1 291 ? 5.764 4.687 -0.170 1.00 91.25 291 HIS A O 1
ATOM 2316 N N . PHE A 1 292 ? 3.764 5.445 -0.807 1.00 89.81 292 PHE A N 1
ATOM 2317 C CA . PHE A 1 292 ? 4.245 6.677 -1.451 1.00 89.81 292 PHE A CA 1
ATOM 2318 C C . PHE A 1 292 ? 4.078 7.930 -0.582 1.00 89.81 292 PHE A C 1
ATOM 2320 O O . PHE A 1 292 ? 3.911 9.035 -1.096 1.00 89.81 292 PHE A O 1
ATOM 2327 N N . LEU A 1 293 ? 4.100 7.769 0.743 1.00 87.94 293 LEU A N 1
ATOM 2328 C CA . LEU A 1 293 ? 4.140 8.880 1.693 1.00 87.94 293 LEU A CA 1
ATOM 2329 C C . LEU A 1 293 ? 5.269 8.631 2.704 1.00 87.94 293 LEU A C 1
ATOM 2331 O O . LEU A 1 293 ? 5.085 7.863 3.650 1.00 87.94 293 LEU A O 1
ATOM 2335 N N . PRO A 1 294 ? 6.446 9.249 2.528 1.00 80.00 294 PRO A N 1
ATOM 2336 C CA . PRO A 1 294 ? 7.600 9.002 3.379 1.00 80.00 294 PRO A CA 1
ATOM 2337 C C . PRO A 1 294 ? 7.397 9.600 4.780 1.00 80.00 294 PRO A C 1
ATOM 2339 O O . PRO A 1 294 ? 6.913 10.722 4.935 1.00 80.00 294 PRO A O 1
ATOM 2342 N N . ASN A 1 295 ? 7.840 8.890 5.822 1.00 76.44 295 ASN A N 1
ATOM 2343 C CA . ASN A 1 295 ? 7.837 9.389 7.201 1.00 76.44 295 ASN A CA 1
ATOM 2344 C C . ASN A 1 295 ? 9.246 9.355 7.799 1.00 76.44 295 ASN A C 1
ATOM 2346 O O . ASN A 1 295 ? 9.908 8.325 7.848 1.00 76.44 295 ASN A O 1
ATOM 2350 N N . LYS A 1 296 ? 9.710 10.499 8.309 1.00 71.25 296 LYS A N 1
ATOM 2351 C CA . LYS A 1 296 ? 11.038 10.608 8.930 1.00 71.25 296 LYS A CA 1
ATOM 2352 C C . LYS A 1 296 ? 11.188 9.701 10.150 1.00 71.25 296 LYS A C 1
ATOM 2354 O O . LYS A 1 296 ? 12.277 9.198 10.390 1.00 71.25 296 LYS A O 1
ATOM 2359 N N . GLN A 1 297 ? 10.107 9.470 10.898 1.00 71.81 297 GLN A N 1
ATOM 2360 C CA . GLN A 1 297 ? 10.111 8.630 12.100 1.00 71.81 297 GLN A CA 1
ATOM 2361 C C . GLN A 1 297 ? 10.388 7.150 11.793 1.00 71.81 297 GLN A C 1
ATOM 2363 O O . GLN A 1 297 ? 10.712 6.391 12.703 1.00 71.81 297 GLN A O 1
ATOM 2368 N N . THR A 1 298 ? 10.266 6.730 10.531 1.00 65.06 298 THR A N 1
ATOM 2369 C CA . THR A 1 298 ? 10.558 5.355 10.109 1.00 65.06 298 THR A CA 1
ATOM 2370 C C . THR A 1 298 ? 11.989 5.191 9.604 1.00 65.06 298 THR A C 1
ATOM 2372 O O . THR A 1 298 ? 12.432 4.075 9.344 1.00 65.06 298 THR A O 1
ATOM 2375 N N . LEU A 1 299 ? 12.754 6.279 9.478 1.00 66.44 299 LEU A N 1
ATOM 2376 C CA . LEU A 1 299 ? 14.172 6.187 9.163 1.00 66.44 299 LEU A CA 1
ATOM 2377 C C . LEU A 1 299 ? 14.963 5.776 10.419 1.00 66.44 299 LEU A C 1
ATOM 2379 O O . LEU A 1 299 ? 14.782 6.369 11.479 1.00 66.44 299 LEU A O 1
ATOM 2383 N N . PRO A 1 300 ? 15.879 4.796 10.325 1.00 61.06 300 PRO A N 1
ATOM 2384 C CA . PRO A 1 300 ? 16.846 4.528 11.386 1.00 61.06 300 PRO A CA 1
ATOM 2385 C C . PRO A 1 300 ? 17.658 5.775 11.761 1.00 61.06 300 PRO A C 1
ATOM 2387 O O . PRO A 1 300 ? 18.105 6.494 10.874 1.00 61.06 300 PRO A O 1
ATOM 2390 N N . ASP A 1 301 ? 17.950 5.968 13.050 1.00 59.69 301 ASP A N 1
ATOM 2391 C CA . ASP A 1 301 ? 18.636 7.167 13.570 1.00 59.69 301 ASP A CA 1
ATOM 2392 C C . ASP A 1 301 ? 19.986 7.478 12.883 1.00 59.69 301 ASP A C 1
ATOM 2394 O O . ASP A 1 301 ? 20.361 8.636 12.711 1.00 59.69 301 ASP A O 1
ATOM 2398 N N . TRP A 1 302 ? 20.725 6.450 12.447 1.00 59.06 302 TRP A N 1
ATOM 2399 C CA . TRP A 1 302 ? 21.997 6.585 11.712 1.00 59.06 302 TRP A CA 1
ATOM 2400 C C . TRP A 1 302 ? 21.825 6.821 10.203 1.00 59.06 302 TRP A C 1
ATOM 2402 O O . TRP A 1 302 ? 22.804 7.010 9.484 1.00 59.06 302 TRP A O 1
ATOM 2412 N N . LYS A 1 303 ? 20.583 6.778 9.719 1.00 61.75 303 LYS A N 1
ATOM 2413 C CA . LYS A 1 303 ? 20.168 7.079 8.346 1.00 61.75 303 LYS A CA 1
ATOM 2414 C C . LYS A 1 303 ? 19.514 8.457 8.227 1.00 61.75 303 LYS A C 1
ATOM 2416 O O . LYS A 1 303 ? 19.014 8.791 7.158 1.00 61.75 303 LYS A O 1
ATOM 2421 N N . THR A 1 304 ? 19.524 9.237 9.305 1.00 62.38 304 THR A N 1
ATOM 2422 C CA . THR A 1 304 ? 19.117 10.643 9.311 1.00 62.38 304 THR A CA 1
ATOM 2423 C C . THR A 1 304 ? 20.218 11.457 8.625 1.00 62.38 304 THR A C 1
ATOM 2425 O O . THR A 1 304 ? 21.338 11.451 9.135 1.00 62.38 304 THR A O 1
ATOM 2428 N N . PRO A 1 305 ? 19.974 12.119 7.483 1.00 61.09 305 PRO A N 1
ATOM 2429 C CA . PRO A 1 305 ? 21.027 12.804 6.726 1.00 61.09 305 PRO A CA 1
ATOM 2430 C C . PRO A 1 305 ? 21.739 13.942 7.460 1.00 61.09 305 PRO A C 1
ATOM 2432 O O . PRO A 1 305 ? 22.858 14.295 7.102 1.00 61.09 305 PRO A O 1
ATOM 2435 N N . GLU A 1 306 ? 21.130 14.469 8.517 1.00 66.00 306 GLU A N 1
ATOM 2436 C CA . GLU A 1 306 ? 21.722 15.445 9.433 1.00 66.00 306 GLU A CA 1
ATOM 2437 C C . GLU A 1 306 ? 22.683 14.821 10.458 1.00 66.00 306 GLU A C 1
ATOM 2439 O O . GLU A 1 306 ? 23.334 15.541 11.211 1.00 66.00 306 GLU A O 1
ATOM 2444 N N . SER A 1 307 ? 22.770 13.490 10.523 1.00 68.50 307 SER A N 1
ATOM 2445 C CA . SER A 1 307 ? 23.735 12.786 11.364 1.00 68.50 307 SER A CA 1
ATOM 2446 C C . SER A 1 307 ? 25.140 12.900 10.770 1.00 68.50 307 SER A C 1
ATOM 2448 O O . SER A 1 307 ? 25.350 12.576 9.603 1.00 68.50 307 SER A O 1
ATOM 2450 N N . ASP A 1 308 ? 26.130 13.243 11.599 1.00 69.94 308 ASP A N 1
ATOM 2451 C CA . ASP A 1 308 ? 27.552 13.327 11.206 1.00 69.94 308 ASP A CA 1
ATOM 2452 C C . ASP A 1 308 ? 28.113 12.021 10.604 1.00 69.94 308 ASP A C 1
ATOM 2454 O O . ASP A 1 308 ? 29.155 12.003 9.950 1.00 69.94 308 ASP A O 1
ATOM 2458 N N . ASN A 1 309 ? 27.428 10.907 10.845 1.00 70.00 309 ASN A N 1
ATOM 2459 C CA . ASN A 1 309 ? 27.785 9.560 10.419 1.00 70.00 309 ASN A CA 1
ATOM 2460 C C . ASN A 1 309 ? 26.902 9.038 9.270 1.00 70.00 309 ASN A C 1
ATOM 2462 O O . ASN A 1 309 ? 27.020 7.870 8.893 1.00 70.00 309 ASN A O 1
ATOM 2466 N N . PHE A 1 310 ? 26.049 9.887 8.688 1.00 70.00 310 PHE A N 1
ATOM 2467 C CA . PHE A 1 310 ? 25.293 9.555 7.489 1.00 70.00 310 PHE A CA 1
ATOM 2468 C C . PHE A 1 310 ? 26.183 9.575 6.244 1.00 70.00 310 PHE A C 1
ATOM 2470 O O . PHE A 1 310 ? 26.883 10.547 5.965 1.00 70.00 310 PHE A O 1
ATOM 2477 N N . SER A 1 311 ? 26.118 8.507 5.449 1.00 73.44 311 SER A N 1
ATOM 2478 C CA . SER A 1 311 ? 26.767 8.455 4.141 1.00 73.44 311 SER A CA 1
ATOM 2479 C C . SER A 1 311 ? 25.722 8.490 3.035 1.00 73.44 311 SER A C 1
ATOM 2481 O O . SER A 1 311 ? 24.825 7.648 3.004 1.00 73.44 311 SER A O 1
ATOM 2483 N N . ARG A 1 312 ? 25.869 9.424 2.086 1.00 71.88 312 ARG A N 1
ATOM 2484 C CA . ARG A 1 312 ? 24.983 9.527 0.912 1.00 71.88 312 ARG A CA 1
ATOM 2485 C C . ARG A 1 312 ? 25.012 8.279 0.022 1.00 71.88 312 ARG A C 1
ATOM 2487 O O . ARG A 1 312 ? 24.009 8.006 -0.624 1.00 71.88 312 ARG A O 1
ATOM 2494 N N . SER A 1 313 ? 26.077 7.472 0.075 1.00 69.69 313 SER A N 1
ATOM 2495 C CA . SER A 1 313 ? 26.129 6.171 -0.614 1.00 69.69 313 SER A CA 1
ATOM 2496 C C . SER A 1 313 ? 25.083 5.172 -0.111 1.00 69.69 313 SER A C 1
ATOM 2498 O O . SER A 1 313 ? 24.852 4.133 -0.722 1.00 69.69 313 SER A O 1
ATOM 2500 N N . TRP A 1 314 ? 24.395 5.471 0.997 1.00 68.75 314 TRP A N 1
ATOM 2501 C CA . TRP A 1 314 ? 23.237 4.696 1.418 1.00 68.75 314 TRP A CA 1
ATOM 2502 C C . TRP A 1 314 ? 22.107 4.700 0.375 1.00 68.75 314 TRP A C 1
ATOM 2504 O O . TRP A 1 314 ? 21.380 3.706 0.294 1.00 68.75 314 TRP A O 1
ATOM 2514 N N . PHE A 1 315 ? 21.970 5.756 -0.431 1.00 68.00 315 PHE A N 1
ATOM 2515 C CA . PHE A 1 315 ? 20.977 5.816 -1.509 1.00 68.00 315 PHE A CA 1
ATOM 2516 C C . PHE A 1 315 ? 21.338 4.942 -2.715 1.00 68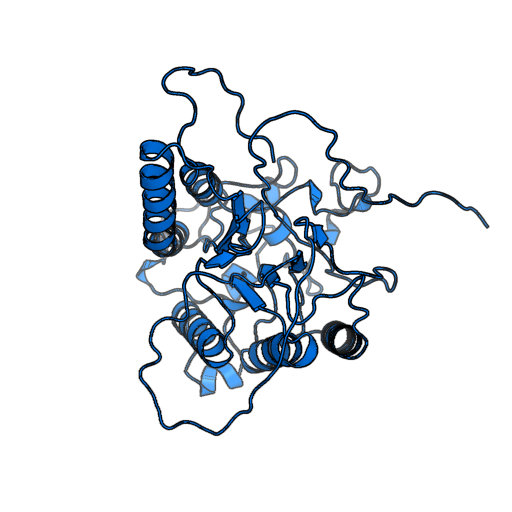.00 315 PHE A C 1
ATOM 2518 O O . PHE A 1 315 ? 20.442 4.520 -3.452 1.00 68.00 315 PHE A O 1
ATOM 2525 N N . ASP A 1 316 ? 22.616 4.588 -2.859 1.00 65.50 316 ASP A N 1
ATOM 2526 C CA . ASP A 1 316 ? 23.108 3.795 -3.977 1.00 65.50 316 ASP A CA 1
ATOM 2527 C C . ASP A 1 316 ? 22.439 2.408 -4.010 1.00 65.50 316 ASP A C 1
ATOM 2529 O O . ASP A 1 316 ? 22.195 1.748 -2.981 1.00 65.50 316 ASP A O 1
ATOM 2533 N N . HIS A 1 317 ? 22.134 1.958 -5.227 1.00 63.66 317 HIS A N 1
ATOM 2534 C CA . HIS A 1 317 ? 21.830 0.562 -5.512 1.00 63.66 317 HIS A CA 1
ATOM 2535 C C . HIS A 1 317 ? 23.117 -0.272 -5.441 1.00 63.66 317 HIS A C 1
ATOM 2537 O O . HIS A 1 317 ? 24.220 0.224 -5.658 1.00 63.66 317 HIS A O 1
ATOM 2543 N N . GLY A 1 318 ? 22.990 -1.585 -5.234 1.00 56.25 318 GLY A N 1
ATOM 2544 C CA . GLY A 1 318 ? 24.118 -2.519 -5.385 1.00 56.25 318 GLY A CA 1
ATOM 2545 C C . GLY A 1 318 ? 24.670 -2.619 -6.820 1.00 56.25 318 GLY A C 1
ATOM 2546 O O . GLY A 1 318 ? 25.664 -3.300 -7.047 1.00 56.25 318 GLY A O 1
ATOM 2547 N N . ALA A 1 319 ? 24.037 -1.943 -7.783 1.00 51.84 319 ALA A N 1
ATOM 2548 C CA . ALA A 1 319 ? 24.470 -1.826 -9.169 1.00 51.84 319 ALA A CA 1
ATOM 2549 C C . ALA A 1 319 ? 24.976 -0.393 -9.376 1.00 51.84 319 ALA A C 1
ATOM 2551 O O . ALA A 1 319 ? 24.320 0.558 -8.957 1.00 51.84 319 ALA A O 1
ATOM 2552 N N . ALA A 1 320 ? 26.155 -0.240 -9.978 1.00 49.56 320 ALA A N 1
ATOM 2553 C CA . ALA A 1 320 ? 26.802 1.061 -10.110 1.00 49.56 320 ALA A CA 1
ATOM 2554 C C . ALA A 1 320 ? 25.967 2.033 -10.964 1.00 49.56 320 ALA A C 1
ATOM 2556 O O . ALA A 1 320 ? 25.521 1.672 -12.051 1.00 49.56 320 ALA A O 1
ATOM 2557 N N . GLY A 1 321 ? 25.816 3.275 -10.492 1.00 54.88 321 GLY A N 1
ATOM 2558 C CA . GLY A 1 321 ? 25.215 4.372 -11.260 1.00 54.88 321 GLY A CA 1
ATOM 2559 C C . GLY A 1 321 ? 23.687 4.479 -11.210 1.00 54.88 321 GLY A C 1
ATOM 2560 O O . GLY A 1 321 ? 23.133 5.20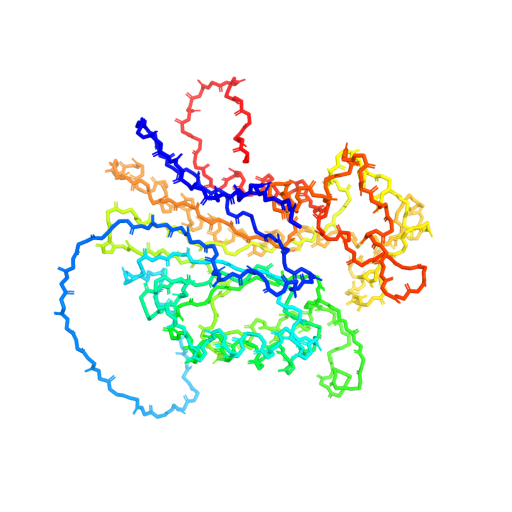3 -12.028 1.00 54.88 321 GLY A O 1
ATOM 2561 N N . VAL A 1 322 ? 23.008 3.792 -10.284 1.00 60.22 322 VAL A N 1
ATOM 2562 C CA . VAL A 1 322 ? 21.547 3.878 -10.075 1.00 60.22 322 VAL A CA 1
ATOM 2563 C C . VAL A 1 322 ? 21.200 3.998 -8.586 1.00 60.22 322 VAL A C 1
ATOM 2565 O O . VAL A 1 322 ? 21.878 3.419 -7.735 1.00 60.22 322 VAL A O 1
ATOM 2568 N N . SER A 1 323 ? 20.135 4.742 -8.268 1.00 59.69 323 SER A N 1
ATOM 2569 C CA . SER A 1 323 ? 19.597 4.877 -6.902 1.00 59.69 323 SER A CA 1
ATOM 2570 C C . SER A 1 323 ? 18.491 3.852 -6.651 1.00 59.69 323 SER A C 1
ATOM 2572 O O . SER A 1 323 ? 17.606 3.688 -7.490 1.00 59.69 323 SER A O 1
ATOM 2574 N N . ALA A 1 324 ? 18.525 3.172 -5.499 1.00 57.94 324 ALA A N 1
ATOM 2575 C CA . ALA A 1 324 ? 17.539 2.140 -5.130 1.00 57.94 324 ALA A CA 1
ATOM 2576 C C . ALA A 1 324 ? 16.602 2.546 -3.997 1.00 57.94 324 ALA A C 1
ATOM 2578 O O . ALA A 1 324 ? 15.576 1.915 -3.779 1.00 57.94 324 ALA A O 1
ATOM 2579 N N . LYS A 1 325 ? 17.018 3.510 -3.171 1.00 61.88 325 LYS A N 1
ATOM 2580 C CA . LYS A 1 325 ? 16.392 3.744 -1.858 1.00 61.88 325 LYS A CA 1
ATOM 2581 C C . LYS A 1 325 ? 15.643 5.062 -1.793 1.00 61.88 325 LYS A C 1
ATOM 2583 O O . LYS A 1 325 ? 15.391 5.572 -0.706 1.00 61.88 325 LYS A O 1
ATOM 2588 N N . PHE A 1 326 ? 15.313 5.610 -2.953 1.00 67.50 326 PHE A N 1
ATOM 2589 C CA . PHE A 1 326 ? 14.697 6.915 -3.054 1.00 67.50 326 PHE A CA 1
ATOM 2590 C C . PHE A 1 326 ? 13.198 6.907 -2.699 1.00 67.50 326 PHE A C 1
ATOM 2592 O O . PHE A 1 326 ? 12.742 7.849 -2.058 1.00 67.50 326 PHE A O 1
ATOM 2599 N N . ALA A 1 327 ? 12.460 5.822 -2.975 1.00 60.16 327 ALA A N 1
ATOM 2600 C CA . ALA A 1 327 ? 11.064 5.659 -2.532 1.00 60.16 327 ALA A CA 1
ATOM 2601 C C . ALA A 1 327 ? 10.880 5.870 -1.008 1.00 60.16 327 ALA A C 1
ATOM 2603 O O . ALA A 1 327 ? 9.805 6.205 -0.532 1.00 60.16 327 ALA A O 1
ATOM 2604 N N . LYS A 1 328 ? 11.970 5.775 -0.231 1.00 67.31 328 LYS A N 1
ATOM 2605 C CA . LYS A 1 328 ? 12.008 6.004 1.225 1.00 67.31 328 LYS A CA 1
ATOM 2606 C C . LYS A 1 328 ? 11.953 7.469 1.633 1.00 67.31 328 LYS A C 1
ATOM 2608 O O . LYS A 1 328 ? 11.767 7.773 2.810 1.00 67.31 328 LYS A O 1
ATOM 2613 N N . VAL A 1 329 ? 12.230 8.374 0.700 1.00 67.56 329 VAL A N 1
ATOM 2614 C CA . VAL A 1 329 ? 12.418 9.801 0.977 1.00 67.56 329 VAL A CA 1
ATOM 2615 C C . VAL A 1 329 ? 11.555 10.694 0.103 1.00 67.56 329 VAL A C 1
ATOM 2617 O O . VAL A 1 329 ? 11.678 11.913 0.219 1.00 67.56 329 VAL A O 1
ATOM 2620 N N . ALA A 1 330 ? 10.671 10.117 -0.712 1.00 77.88 330 ALA A N 1
ATOM 2621 C CA . ALA A 1 330 ? 9.762 10.877 -1.548 1.00 77.88 330 ALA A CA 1
ATOM 2622 C C . ALA A 1 330 ? 8.427 10.195 -1.794 1.00 77.88 330 ALA A C 1
ATOM 2624 O O . ALA A 1 330 ? 8.261 8.994 -1.611 1.00 77.88 330 ALA A O 1
ATOM 2625 N N . GLY A 1 331 ? 7.489 11.021 -2.226 1.00 85.94 331 GLY A N 1
ATOM 2626 C CA . GLY A 1 331 ? 6.113 10.659 -2.480 1.00 85.94 331 GLY A CA 1
ATOM 2627 C C . GLY A 1 331 ? 5.436 11.742 -3.299 1.00 85.94 331 GLY A C 1
ATOM 2628 O O . GLY A 1 331 ? 6.080 12.406 -4.114 1.00 85.94 331 GLY A O 1
ATOM 2629 N N . SER A 1 332 ? 4.155 11.955 -3.022 1.00 88.69 332 SER A N 1
ATOM 2630 C CA . SER A 1 332 ? 3.381 13.064 -3.576 1.00 88.69 332 SER A CA 1
ATOM 2631 C C . SER A 1 332 ? 2.734 13.889 -2.463 1.00 88.69 332 SER A C 1
ATOM 2633 O O . SER A 1 332 ? 2.283 13.354 -1.449 1.00 88.69 332 SER A O 1
ATOM 2635 N N . LYS A 1 333 ? 2.671 15.212 -2.638 1.00 89.44 333 LYS A N 1
ATOM 2636 C CA . LYS A 1 333 ? 1.852 16.079 -1.777 1.00 89.44 333 LYS A CA 1
ATOM 2637 C C . LYS A 1 333 ? 0.368 15.772 -1.940 1.00 89.44 333 LYS A C 1
ATOM 2639 O O . LYS A 1 333 ? -0.370 15.864 -0.967 1.00 89.44 333 LYS A O 1
ATOM 2644 N N . LEU A 1 334 ? -0.050 15.352 -3.133 1.00 92.94 334 LEU A N 1
ATOM 2645 C CA . LEU A 1 334 ? -1.449 15.081 -3.440 1.00 92.94 334 LEU A CA 1
ATOM 2646 C C . LEU A 1 334 ? -1.992 13.907 -2.613 1.00 92.94 334 LEU A C 1
ATOM 2648 O O . LEU A 1 334 ? -3.117 13.981 -2.127 1.00 92.94 334 LEU A O 1
ATOM 2652 N N . ILE A 1 335 ? -1.194 12.856 -2.371 1.00 92.62 335 ILE A N 1
ATOM 2653 C CA . ILE A 1 335 ? -1.624 11.761 -1.485 1.00 92.62 335 ILE A CA 1
ATOM 2654 C C . ILE A 1 335 ? -1.689 12.190 -0.013 1.00 92.62 335 ILE A C 1
ATOM 2656 O O . ILE A 1 335 ? -2.595 11.764 0.704 1.00 92.62 335 ILE A O 1
ATOM 2660 N N . ASP A 1 336 ? -0.787 13.067 0.444 1.00 89.88 336 ASP A N 1
ATOM 2661 C CA . ASP A 1 336 ? -0.862 13.647 1.793 1.00 89.88 336 ASP A CA 1
ATOM 2662 C C . ASP A 1 336 ? -2.149 14.470 1.969 1.00 89.88 336 ASP A C 1
ATOM 2664 O O . ASP A 1 336 ? -2.889 14.288 2.937 1.00 89.88 336 ASP A O 1
ATOM 2668 N N . GLU A 1 337 ? -2.462 15.326 0.995 1.00 92.44 337 GLU A N 1
ATOM 2669 C CA . GLU A 1 337 ? -3.689 16.126 0.960 1.00 92.44 337 GLU A CA 1
ATOM 2670 C C . GLU A 1 337 ? -4.943 15.243 0.910 1.00 92.44 337 GLU A C 1
ATOM 2672 O O . GLU A 1 337 ? -5.872 15.437 1.702 1.00 92.44 337 GLU A O 1
ATOM 2677 N N . GLN A 1 338 ? -4.955 14.223 0.044 1.00 93.75 338 GLN A N 1
ATOM 2678 C CA . GLN A 1 338 ? -6.074 13.293 -0.076 1.00 93.75 338 GLN A CA 1
ATOM 2679 C C . GLN A 1 338 ? -6.317 12.547 1.243 1.00 93.75 338 GLN A C 1
ATOM 2681 O O . GLN A 1 338 ? -7.461 12.471 1.691 1.00 93.75 338 GLN A O 1
ATOM 2686 N N . ILE A 1 339 ? -5.268 12.069 1.921 1.00 91.12 339 ILE A N 1
ATOM 2687 C CA . ILE A 1 339 ? -5.383 11.412 3.233 1.00 91.12 339 ILE A CA 1
ATOM 2688 C C . ILE A 1 339 ? -5.988 12.357 4.280 1.00 91.12 339 ILE A C 1
ATOM 2690 O O . ILE A 1 339 ? -6.882 11.957 5.032 1.00 91.12 339 ILE A O 1
ATOM 2694 N N . ARG A 1 340 ? -5.535 13.616 4.332 1.00 88.12 340 ARG A N 1
ATOM 2695 C CA . ARG A 1 340 ? -6.059 14.612 5.284 1.00 88.12 340 ARG A CA 1
ATOM 2696 C C . ARG A 1 340 ? -7.530 14.936 5.039 1.00 88.12 340 ARG A C 1
ATOM 2698 O O . ARG A 1 340 ? -8.246 15.200 6.000 1.00 88.12 340 ARG A O 1
ATOM 2705 N N . SER A 1 341 ? -7.988 14.859 3.790 1.00 90.25 341 SER A N 1
ATOM 2706 C CA . SER A 1 341 ? -9.383 15.132 3.419 1.00 90.25 341 SER A CA 1
ATOM 2707 C C . SER A 1 341 ? -10.392 14.101 3.951 1.00 90.25 341 SER A C 1
ATOM 2709 O O . SER A 1 341 ? -11.596 14.360 3.973 1.00 90.25 341 SER A O 1
ATOM 2711 N N . ILE A 1 342 ? -9.936 12.917 4.376 1.00 90.31 342 ILE A N 1
ATOM 2712 C CA . ILE A 1 342 ? -10.820 11.812 4.785 1.00 90.31 342 ILE A CA 1
ATOM 2713 C C . ILE A 1 342 ? -11.511 12.127 6.111 1.00 90.31 342 ILE A C 1
ATOM 2715 O O . ILE A 1 342 ? -12.673 11.761 6.324 1.00 90.31 342 ILE A O 1
ATOM 2719 N N . TRP A 1 343 ? -10.794 12.776 7.027 1.00 83.44 343 TRP A N 1
ATOM 2720 C CA . TRP A 1 343 ? -11.347 13.081 8.333 1.00 83.44 343 TRP A CA 1
ATOM 2721 C C . TRP A 1 343 ? -12.254 14.313 8.258 1.00 83.44 343 TRP A C 1
ATOM 2723 O O . TRP A 1 343 ? -11.865 15.318 7.670 1.00 83.44 343 TRP A O 1
ATOM 2733 N N . PRO A 1 344 ? -13.456 14.280 8.858 1.00 76.38 344 PRO A N 1
ATOM 2734 C CA . PRO A 1 344 ? -14.355 15.422 8.818 1.00 76.38 344 PRO A CA 1
ATOM 2735 C C . PRO A 1 344 ? -13.747 16.611 9.562 1.00 76.38 344 PRO A C 1
ATOM 2737 O O . PRO A 1 344 ? -13.243 16.442 10.676 1.00 76.38 344 PRO A O 1
ATOM 2740 N N . ASP A 1 345 ? -13.870 17.813 8.995 1.00 68.75 345 ASP A N 1
ATOM 2741 C CA . ASP A 1 345 ? -13.518 19.056 9.681 1.00 68.75 345 ASP A CA 1
ATOM 2742 C C . ASP A 1 345 ? -14.278 19.143 11.009 1.00 68.75 345 ASP A C 1
ATOM 2744 O O . ASP A 1 345 ? -15.486 19.384 11.068 1.00 68.75 345 ASP A O 1
ATOM 2748 N N . LEU A 1 346 ? -13.561 18.903 12.109 1.00 54.72 346 LEU A N 1
ATOM 2749 C CA . LEU A 1 346 ? -14.133 18.936 13.456 1.00 54.72 346 LEU A CA 1
ATOM 2750 C C . LEU A 1 346 ? -14.409 20.374 13.922 1.00 54.72 346 LEU A C 1
ATOM 2752 O O . LEU A 1 346 ? -15.122 20.566 14.908 1.00 54.72 346 LEU A O 1
ATOM 2756 N N . ASN A 1 347 ? -13.883 21.365 13.197 1.00 45.72 347 ASN A N 1
ATOM 2757 C CA . ASN A 1 347 ? -13.990 22.781 13.503 1.00 45.72 347 ASN A CA 1
ATOM 2758 C C . ASN A 1 347 ? -14.679 23.513 12.348 1.00 45.72 347 ASN A C 1
ATOM 2760 O O . ASN A 1 347 ? -14.037 23.991 11.418 1.00 45.72 347 ASN A O 1
ATOM 2764 N N . GLY A 1 348 ? -15.999 23.672 12.428 1.00 44.69 348 GLY A N 1
ATOM 2765 C CA . GLY A 1 348 ? -16.632 24.779 11.717 1.00 44.69 348 GLY A CA 1
ATOM 2766 C C . GLY A 1 348 ? -16.079 26.089 12.286 1.00 44.69 348 GLY A C 1
ATOM 2767 O O . GLY A 1 348 ? -16.423 26.437 13.412 1.00 44.69 348 GLY A O 1
ATOM 2768 N N . ASN A 1 349 ? -15.250 26.794 11.512 1.00 40.56 349 ASN A N 1
ATOM 2769 C CA . ASN A 1 349 ? -14.602 28.073 11.836 1.00 40.56 349 ASN A CA 1
ATOM 2770 C C . ASN A 1 349 ? -13.490 28.021 12.904 1.00 40.56 349 ASN A C 1
ATOM 2772 O O . ASN A 1 349 ? -13.705 28.461 14.030 1.00 40.56 349 ASN A O 1
ATOM 2776 N N . ASP A 1 350 ? -12.276 27.616 12.530 1.00 37.72 350 ASP A N 1
ATOM 2777 C CA . ASP A 1 350 ? -11.073 28.313 13.013 1.00 37.72 350 ASP A CA 1
ATOM 2778 C C . ASP A 1 350 ? -9.914 28.079 12.033 1.00 37.72 350 ASP A C 1
ATOM 2780 O O . ASP A 1 350 ? -9.343 26.992 11.974 1.00 37.72 350 ASP A O 1
ATOM 2784 N N . ASP A 1 351 ? -9.578 29.106 11.253 1.00 39.09 351 ASP A N 1
ATOM 2785 C CA . ASP A 1 351 ? -8.520 29.141 10.224 1.00 39.09 351 ASP A CA 1
ATOM 2786 C C . ASP A 1 351 ? -7.103 29.171 10.852 1.00 39.09 351 ASP A C 1
ATOM 2788 O O . ASP A 1 351 ? -6.166 29.784 10.345 1.00 39.09 351 ASP A O 1
ATOM 2792 N N . SER A 1 352 ? -6.962 28.583 12.045 1.00 35.25 352 SER A N 1
ATOM 2793 C CA . SER A 1 352 ? -5.767 28.661 12.889 1.00 35.25 352 SER A CA 1
ATOM 2794 C C . SER A 1 352 ? -5.340 27.326 13.505 1.00 35.25 352 SER A C 1
ATOM 2796 O O . SER A 1 352 ? -4.369 27.287 14.267 1.00 35.25 352 SER A O 1
ATOM 2798 N N . SER A 1 353 ? -5.998 26.208 13.173 1.00 34.44 353 SER A N 1
ATOM 2799 C CA . SER A 1 353 ? -5.504 24.901 13.605 1.00 34.44 353 SER A CA 1
ATOM 2800 C C . SER A 1 353 ? -4.216 24.558 12.862 1.00 34.44 353 SER A C 1
ATOM 2802 O O . SER A 1 353 ? -4.222 24.411 11.640 1.00 34.44 353 SER A O 1
ATOM 2804 N N . GLU A 1 354 ? -3.115 24.429 13.611 1.00 33.25 354 GLU A N 1
ATOM 2805 C CA . GLU A 1 354 ? -1.852 23.900 13.095 1.00 33.25 354 GLU A CA 1
ATOM 2806 C C . GLU A 1 354 ? -2.093 22.636 12.249 1.00 33.25 354 GLU A C 1
ATOM 2808 O O . GLU A 1 354 ? -2.937 21.810 12.619 1.00 33.25 354 GLU A O 1
ATOM 2813 N N . PRO A 1 355 ? -1.339 22.450 11.149 1.00 33.25 355 PRO A N 1
ATOM 2814 C CA . PRO A 1 355 ? -1.449 21.256 10.328 1.00 33.25 355 PRO A CA 1
ATOM 2815 C C . PRO A 1 355 ? -1.291 20.010 11.199 1.00 33.25 355 PRO A C 1
ATOM 2817 O O . PRO A 1 355 ? -0.400 19.936 12.050 1.00 33.25 355 PRO A O 1
ATOM 2820 N N . ILE A 1 356 ? -2.187 19.045 10.981 1.00 36.44 356 ILE A N 1
ATOM 2821 C CA . ILE A 1 356 ? -2.229 17.748 11.662 1.00 36.44 356 ILE A CA 1
ATOM 2822 C C . ILE A 1 356 ? -0.814 17.148 11.634 1.00 36.44 356 ILE A C 1
ATOM 2824 O O . ILE A 1 356 ? -0.307 16.781 10.571 1.00 36.44 356 ILE A O 1
ATOM 2828 N N . ARG A 1 357 ? -0.143 17.130 12.794 1.00 29.88 357 ARG A N 1
ATOM 2829 C CA . ARG A 1 357 ? 1.257 16.700 12.918 1.00 29.88 357 ARG A CA 1
ATOM 2830 C C . ARG A 1 357 ? 1.352 15.172 12.816 1.00 29.88 357 ARG A C 1
ATOM 2832 O O . ARG A 1 357 ? 0.614 14.475 13.511 1.00 29.88 357 ARG A O 1
ATOM 2839 N N . HIS A 1 358 ? 2.259 14.703 11.955 1.00 32.56 358 HIS A N 1
ATOM 2840 C CA . HIS A 1 358 ? 2.632 13.294 11.761 1.00 32.56 358 HIS A CA 1
ATOM 2841 C C . HIS A 1 358 ? 3.377 12.692 12.952 1.00 32.56 358 HIS A C 1
ATOM 2843 O O . HIS A 1 358 ? 4.187 13.419 13.579 1.00 32.56 358 HIS A O 1
#

pLDDT: mean 73.04, std 24.74, range [18.8, 98.25]

Secondary structure (DSSP, 8-state):
-----------------S-----------SS--S---S--EEE--------------PPP----PPP-SEETT--EEEEE----TTSHHHHHHHHHHHHT--TTTS--TTEEEEEES-S-SSHHHHHHHHHHHHHHH-SEEEEE--HHHH---SHHHHHTT--SHHHHHHHHHHHHHHHT-B-S-EEE-TTSSS-EEEEE------SSEE-TTSTHHHH-TTTS-BSHHHH----GGGPPPTT--S-TTSPTTHHHHHHHHHHHHHHHHHHHHHHHHHTTPPPPEEEEE-SSS--GGGS-GGG-TTSTT--GGGGB-SSTT-BSSGGGTEE-HHHHHHHHTTS--S-SS-TT------

Foldseek 3Di:
DDDDDDPPPDPDDDDDDDDDADADEADDPLDPPPPDDFFDKDFFDDDDDDDDDDDDDDDDPDPDDPDDLAAQQAGIETEYEQLQVVPVVSVVVLLVCLQVPPVVGAAAQSHEYEYAENQALDLVSLLSSLLSCCVSRVYAYEYDYALSQQFDDDDVCVVVVNRASVVSVVVSVVSCVVSNHHDAWHFYNNVGPAIEIEGEAFFFFDLAFFDPVCNVVSFDCVQAPAVSLVRHHHPPQQQDDPPPPRDRRGGPCRRVVRRVVRVVRLVVLLVVVVVCVVVVHDRHHYYYHHLADADPVNDDPLCPCPDPNHDPCVQPDPDPRHGHCRSNTHHDVVRVVSVVVSDDDPDPDDPDDDPDDD

Organism: NCBI:txid163516

Radius of gyration: 21.19 Å; chains: 1; bounding box: 59×57×54 Å

InterPro domains:
  IPR004843 Calcineurin-like, phosphoesterase domain [PF00149] (76-156)
  IPR029052 Metallo-dependent phosphatase-like [G3DSA:3.60.21.10] (76-317)
  IPR029052 Metallo-dependent phosphatase-like [SSF56300] (76-211)
  IPR052963 Phosphopantetheine Phosphodiesterase [PTHR36492] (51-344)

Sequence (358 aa):
MMMIRSPSIRLVLSSLMMPLHIHVVFQVMSQINNTASAFPVVHIARKSLSMRRLRRGALPIVYVAPESMELPNVERIFAVSDLHTDDSMNFKWLEEKCQNADTSCCPGPNDALIVAGDISHDLDQIEATLRVLKEGLQCEVFFVIGNHEAWVGGEAMTELGLTDSLPKLDAINELCHSLGVITEHRLVGTDNKFPAWILPMQSWYDGTLSFPWCSDLCEDFTTWPWVDFTRCSWPDEFARDSTDLDNPRIPDGLVEYFLEKNEGAIHEIQKSYSLRQQSKEKLPGLITFTHFLPNKQTLPDWKTPESDNFSRSWFDHGAAGVSAKFAKVAGSKLIDEQIRSIWPDLNGNDDSSEPIRH